Protein AF-A0A920QIS7-F1 (afdb_monomer_lite)

pLDDT: mean 83.19, std 18.13, range [25.08, 98.56]

Radius of gyration: 26.69 Å; chains: 1; bounding box: 64×46×68 Å

Sequence (348 aa):
MAQIILKEKLYNEEFLSNWVNWQQWLEEEHPGSGMSLDTAIEKLIEHYDEFTPEFAEKESGVSAETIVDVARRIGRAGSRFANMNWRSASSGNFGGWQVARCLQFLNVLTGSIGTRGGTLPNSWNKFHPTLCSKPPAQKFWNELHFPKEYPLSHYELSYLLPHFLKENRGKMSVLFYQSFLIQSGTIQTVLVGSKSFGMKIKWDFTLPLLQHGMKRLTLRIYVLPMGHSSERHDLISYETHSGLWIGYRQPVLREYARRQGKEPEFTYQSNPGEVWEEDEFWIELSWRIDPEGKLGVKEHFLSPYRDGEKLTIDEYYRYLFEHVPGLPEKAAEENMSAFRLHEALWSF

Structure (mmCIF, N/CA/C/O backbone):
data_AF-A0A920QIS7-F1
#
_entry.id   AF-A0A920QIS7-F1
#
loop_
_atom_site.group_PDB
_atom_site.id
_atom_site.type_symbol
_atom_site.label_atom_id
_atom_site.label_alt_id
_atom_site.label_comp_id
_atom_site.label_asym_id
_atom_site.label_entity_id
_atom_site.label_seq_id
_atom_site.pdbx_PDB_ins_code
_atom_site.Cartn_x
_atom_site.Cartn_y
_atom_site.Cartn_z
_atom_site.occupancy
_atom_site.B_iso_or_equiv
_atom_site.auth_seq_id
_atom_site.auth_comp_id
_atom_site.auth_asym_id
_atom_site.auth_atom_id
_atom_site.pdbx_PDB_model_num
ATOM 1 N N . MET A 1 1 ? -18.772 -4.562 19.632 1.00 95.56 1 MET A N 1
ATOM 2 C CA . MET A 1 1 ? -17.470 -4.943 20.246 1.00 95.56 1 MET A CA 1
ATOM 3 C C . MET A 1 1 ? -16.783 -3.767 20.936 1.00 95.56 1 MET A C 1
ATOM 5 O O . MET A 1 1 ? -16.567 -3.866 22.134 1.00 95.56 1 MET A O 1
ATOM 9 N N . ALA A 1 2 ? -16.479 -2.661 20.241 1.00 96.12 2 ALA A N 1
ATOM 10 C CA . ALA A 1 2 ? -15.843 -1.476 20.842 1.00 96.12 2 ALA A CA 1
ATOM 11 C C . ALA A 1 2 ? -16.566 -0.967 22.106 1.00 96.12 2 ALA A C 1
ATOM 13 O O . ALA A 1 2 ? -15.934 -0.798 23.142 1.00 96.12 2 ALA A O 1
ATOM 14 N N . GLN A 1 3 ? -17.899 -0.844 22.053 1.00 95.50 3 GLN A N 1
ATOM 15 C CA . GLN A 1 3 ? -18.738 -0.461 23.198 1.00 95.50 3 GLN A CA 1
ATOM 16 C C . GLN A 1 3 ? -18.467 -1.310 24.458 1.00 95.50 3 GLN A C 1
ATOM 18 O O . GLN A 1 3 ? -18.393 -0.780 25.560 1.00 95.50 3 GLN A O 1
ATOM 23 N N . ILE A 1 4 ? -18.275 -2.623 24.295 1.00 97.50 4 ILE A N 1
ATOM 24 C CA . ILE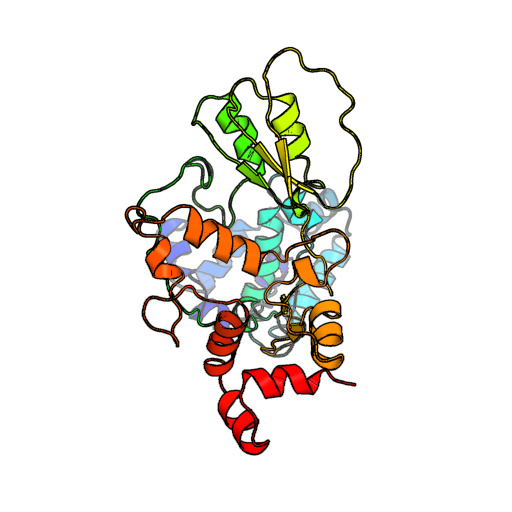 A 1 4 ? -18.028 -3.569 25.396 1.00 97.50 4 ILE A CA 1
ATOM 25 C C . ILE A 1 4 ? -16.629 -3.352 25.971 1.00 97.50 4 ILE A C 1
ATOM 27 O O . ILE A 1 4 ? -16.473 -3.264 27.183 1.00 97.50 4 ILE A O 1
ATOM 31 N N . ILE A 1 5 ? -15.621 -3.210 25.103 1.00 97.88 5 ILE A N 1
ATOM 32 C CA . ILE A 1 5 ? -14.235 -2.924 25.506 1.00 97.88 5 ILE A CA 1
ATOM 33 C C . ILE A 1 5 ? -14.168 -1.623 26.319 1.00 97.88 5 ILE A C 1
ATOM 35 O O . ILE A 1 5 ? -13.463 -1.570 27.324 1.00 97.88 5 ILE A O 1
ATOM 39 N N . LEU A 1 6 ? -14.927 -0.599 25.919 1.00 97.25 6 LEU A N 1
ATOM 40 C CA . LEU A 1 6 ? -15.008 0.683 26.619 1.00 97.25 6 LEU A CA 1
ATOM 41 C C . LEU A 1 6 ? -15.739 0.565 27.966 1.00 97.25 6 LEU A C 1
ATOM 43 O O . LEU A 1 6 ? -15.168 0.918 28.995 1.00 97.25 6 LEU A O 1
ATOM 47 N N . LYS A 1 7 ? -16.964 0.014 27.980 1.00 96.69 7 LYS A N 1
ATOM 48 C CA . LYS A 1 7 ? -17.785 -0.140 29.200 1.00 96.69 7 LYS A CA 1
ATOM 49 C C . LYS A 1 7 ? -17.097 -1.019 30.255 1.00 96.69 7 LYS A C 1
ATOM 51 O O . LYS A 1 7 ? -17.202 -0.741 31.446 1.00 96.69 7 LYS A O 1
ATOM 56 N N . GLU A 1 8 ? -16.364 -2.049 29.831 1.00 97.62 8 GLU A N 1
ATOM 57 C CA . GLU A 1 8 ? -15.618 -2.948 30.725 1.00 97.62 8 GLU A CA 1
ATOM 58 C C . GLU A 1 8 ? -14.181 -2.482 31.019 1.00 97.62 8 GLU A C 1
ATOM 60 O O . GLU A 1 8 ? -13.447 -3.189 31.710 1.00 97.62 8 GLU A O 1
ATOM 65 N N . LYS A 1 9 ? -13.769 -1.305 30.522 1.00 97.62 9 LYS A N 1
ATOM 66 C CA . LYS A 1 9 ? -12.427 -0.728 30.725 1.00 97.62 9 LYS A CA 1
ATOM 67 C C . LYS A 1 9 ? -11.283 -1.669 30.322 1.00 97.62 9 LYS A C 1
ATOM 69 O O . LYS A 1 9 ? -10.271 -1.776 31.007 1.00 97.62 9 LYS A O 1
ATOM 74 N N . LEU A 1 10 ? -11.448 -2.364 29.196 1.00 97.88 10 LEU A N 1
ATOM 75 C CA . LEU A 1 10 ? -10.459 -3.295 28.636 1.00 97.88 10 LEU A CA 1
ATOM 76 C C . LEU A 1 10 ? -9.530 -2.640 27.596 1.00 97.88 10 LEU A C 1
ATOM 78 O O . LEU A 1 10 ? -8.812 -3.341 26.883 1.00 97.88 10 LEU A O 1
ATOM 82 N N . TYR A 1 11 ? -9.586 -1.316 27.453 1.00 97.69 11 TYR A N 1
ATOM 83 C CA . TYR A 1 11 ? -8.750 -0.551 26.531 1.00 97.69 11 TYR A CA 1
ATOM 84 C C . TYR A 1 11 ? -7.378 -0.221 27.138 1.00 97.69 11 TYR A C 1
ATOM 86 O O . TYR A 1 11 ? -7.173 -0.279 28.348 1.00 97.69 11 TYR A O 1
ATOM 94 N N . ASN A 1 12 ? -6.429 0.150 26.283 1.00 97.94 12 ASN A N 1
ATOM 95 C CA . ASN A 1 12 ? -5.100 0.598 26.673 1.00 97.94 12 ASN A CA 1
ATOM 96 C C . ASN A 1 12 ? -5.095 2.120 26.881 1.00 97.94 12 ASN A C 1
ATOM 98 O O . ASN A 1 12 ? -5.010 2.887 25.923 1.00 97.94 12 ASN A O 1
ATOM 102 N N . GLU A 1 13 ? -5.193 2.548 28.138 1.00 96.88 13 GLU A N 1
ATOM 103 C CA . GLU A 1 13 ? -5.268 3.963 28.520 1.00 96.88 13 GLU A CA 1
ATOM 104 C C . GLU A 1 13 ? -4.036 4.769 28.083 1.00 96.88 13 GLU A C 1
ATOM 106 O O . GLU A 1 13 ? -4.175 5.850 27.514 1.00 96.88 13 GLU A O 1
ATOM 111 N N . GLU A 1 14 ? -2.832 4.220 28.270 1.00 96.69 14 GLU A N 1
ATOM 112 C CA . GLU A 1 14 ? -1.581 4.876 27.875 1.00 96.69 14 GLU A CA 1
ATOM 113 C C . GLU A 1 14 ? -1.525 5.100 26.360 1.00 96.69 14 GLU A C 1
ATOM 115 O O . GLU A 1 14 ? -1.116 6.168 25.896 1.00 96.69 14 GLU A O 1
ATOM 120 N N . PHE A 1 15 ? -1.970 4.115 25.575 1.00 97.00 15 PHE A N 1
ATOM 121 C CA . PHE A 1 15 ? -2.005 4.246 24.125 1.00 97.00 15 PHE A CA 1
ATOM 122 C C . PHE A 1 15 ? -3.000 5.323 23.686 1.00 97.00 15 PHE A C 1
ATOM 124 O O . PHE A 1 15 ? -2.647 6.194 22.892 1.00 97.00 15 PHE A O 1
ATOM 131 N N . LEU A 1 16 ? -4.223 5.288 24.222 1.00 96.88 16 LEU A N 1
ATOM 132 C CA . LEU A 1 16 ? -5.257 6.266 23.883 1.00 96.88 16 LEU A CA 1
ATOM 133 C C . LEU A 1 16 ? -4.851 7.687 24.285 1.00 96.88 16 LEU A C 1
ATOM 135 O O . LEU A 1 16 ? -5.046 8.610 23.501 1.00 96.88 16 LEU A O 1
ATOM 139 N N . SER A 1 17 ? -4.234 7.857 25.454 1.00 96.06 17 SER A N 1
ATOM 140 C CA . SER A 1 17 ? -3.775 9.162 25.937 1.00 96.06 17 SER A CA 1
ATOM 141 C C . SER A 1 17 ? -2.726 9.791 25.013 1.00 96.06 17 SER A C 1
ATOM 143 O O . SER A 1 17 ? -2.824 10.972 24.681 1.00 96.06 17 SER A O 1
ATOM 145 N N . ASN A 1 18 ? -1.752 8.990 24.566 1.00 96.19 18 ASN A N 1
ATOM 146 C CA . ASN A 1 18 ? -0.554 9.485 23.883 1.00 96.19 18 ASN A CA 1
ATOM 147 C C . ASN A 1 18 ? -0.644 9.489 22.348 1.00 96.19 18 ASN A C 1
ATOM 149 O O . ASN A 1 18 ? 0.052 10.273 21.706 1.00 96.19 18 ASN A O 1
ATOM 153 N N . TRP A 1 19 ? -1.446 8.601 21.748 1.00 95.69 19 TRP A N 1
ATOM 154 C CA . TRP A 1 19 ? -1.388 8.314 20.304 1.00 95.69 19 TRP A CA 1
ATOM 155 C C . TRP A 1 19 ? -2.707 8.528 19.559 1.00 95.69 19 TRP A C 1
ATOM 157 O O . TRP A 1 19 ? -2.772 8.286 18.352 1.00 95.69 19 TRP A O 1
ATOM 167 N N . VAL A 1 20 ? -3.759 8.973 20.246 1.00 96.50 20 VAL A N 1
ATOM 168 C CA . VAL A 1 20 ? -5.078 9.229 19.652 1.00 96.50 20 VAL A CA 1
ATOM 169 C C . VAL A 1 20 ? -5.450 10.693 19.847 1.00 96.50 20 VAL A C 1
ATOM 171 O O . VAL A 1 20 ? -5.234 11.260 20.910 1.00 96.50 20 VAL A O 1
ATOM 174 N N . ASN A 1 21 ? -6.040 11.305 18.823 1.00 95.50 21 ASN A N 1
ATOM 175 C CA . ASN A 1 21 ? -6.436 12.714 18.799 1.00 95.50 21 ASN A CA 1
ATOM 176 C C . ASN A 1 21 ? -7.787 12.978 19.497 1.00 95.50 21 ASN A C 1
ATOM 178 O O . ASN A 1 21 ? -8.631 13.713 18.984 1.00 95.50 21 ASN A O 1
ATOM 182 N N . TRP A 1 22 ? -8.021 12.369 20.660 1.00 96.12 22 TRP A N 1
ATOM 183 C CA . TRP A 1 22 ? -9.294 12.489 21.379 1.00 96.12 22 TRP A CA 1
ATOM 184 C C . TRP A 1 22 ? -9.566 13.919 21.872 1.00 96.12 22 TRP A C 1
ATOM 186 O O . TRP A 1 22 ? -10.728 14.305 21.959 1.00 96.12 22 TRP A O 1
ATOM 196 N N . GLN A 1 23 ? -8.524 14.716 22.142 1.00 96.44 23 GLN A N 1
ATOM 197 C CA . GLN A 1 23 ? -8.659 16.124 22.534 1.00 96.44 23 GLN A CA 1
ATOM 198 C C . GLN A 1 23 ? -9.348 16.924 21.428 1.00 96.44 23 GLN A C 1
ATOM 200 O O . GLN A 1 23 ? -10.324 17.617 21.686 1.00 96.44 23 GLN A O 1
ATOM 205 N N . GLN A 1 24 ? -8.882 16.759 20.184 1.00 96.50 24 GLN A N 1
ATOM 206 C CA . GLN A 1 24 ? -9.463 17.432 19.023 1.00 96.50 24 GLN A CA 1
ATOM 207 C C . GLN A 1 24 ? -10.928 17.023 18.833 1.00 96.50 24 GLN A C 1
ATOM 209 O O . GLN A 1 24 ? -11.782 17.868 18.592 1.00 96.50 24 GLN A O 1
ATOM 214 N N . TRP A 1 25 ? -11.232 15.731 18.990 1.00 95.75 25 TRP A N 1
ATOM 215 C CA . TRP A 1 25 ? -12.608 15.250 18.889 1.00 95.75 25 TRP A CA 1
ATOM 216 C C . TRP A 1 25 ? -13.523 15.862 19.963 1.00 95.75 25 TRP A C 1
ATOM 218 O O . TRP A 1 25 ? -14.640 16.266 19.648 1.00 95.75 25 TRP A O 1
ATOM 228 N N . LEU A 1 26 ? -13.049 15.994 21.209 1.00 96.69 26 LEU A N 1
ATOM 229 C CA . LEU A 1 26 ? -13.799 16.680 22.266 1.00 96.69 26 LEU A CA 1
ATOM 230 C C . LEU A 1 26 ? -14.008 18.170 21.967 1.00 96.69 26 LEU A C 1
ATOM 232 O O . LEU A 1 26 ? -15.105 18.679 22.177 1.00 96.69 26 LEU A O 1
ATOM 236 N N . GLU A 1 27 ? -12.983 18.870 21.477 1.00 96.38 27 GLU A N 1
ATOM 237 C CA . GLU A 1 27 ? -13.081 20.294 21.124 1.00 96.38 27 GLU A CA 1
ATOM 238 C C . GLU A 1 27 ? -14.106 20.550 20.013 1.00 96.38 27 GLU A C 1
ATOM 240 O O . GLU A 1 27 ? -14.858 21.524 20.085 1.00 96.38 27 GLU A O 1
ATOM 245 N N . GLU A 1 28 ? -14.140 19.681 19.001 1.00 96.31 28 GLU A N 1
ATOM 246 C CA . GLU A 1 28 ? -14.983 19.844 17.815 1.00 96.31 28 GLU A CA 1
ATOM 247 C C . GLU A 1 28 ? -16.429 19.372 18.044 1.00 96.31 28 GLU A C 1
ATOM 249 O O . GLU A 1 28 ? -17.369 20.101 17.727 1.00 96.31 28 GLU A O 1
ATOM 254 N N . GLU A 1 29 ? -16.626 18.179 18.613 1.00 95.81 29 GLU A N 1
ATOM 255 C CA . GLU A 1 29 ? -17.945 17.525 18.689 1.00 95.81 29 GLU A CA 1
ATOM 256 C C . GLU A 1 29 ? -18.611 17.648 20.069 1.00 95.81 29 GLU A C 1
ATOM 258 O O . GLU A 1 29 ? -19.832 17.514 20.198 1.00 95.81 29 GLU A O 1
ATOM 263 N N . HIS A 1 30 ? -17.837 17.933 21.120 1.00 94.75 30 HIS A N 1
ATOM 264 C CA . HIS A 1 30 ? -18.334 18.046 22.495 1.00 94.75 30 HIS A CA 1
ATOM 265 C C . HIS A 1 30 ? -17.858 19.331 23.196 1.00 94.75 30 HIS A C 1
ATOM 267 O O . HIS A 1 30 ? -17.374 19.279 24.332 1.00 94.75 30 HIS A O 1
ATOM 273 N N . PRO A 1 31 ? -18.028 20.513 22.568 1.00 93.00 31 PRO A N 1
ATOM 274 C CA . PRO A 1 31 ? -17.524 21.760 23.123 1.00 93.00 31 PRO A CA 1
ATOM 275 C C . PRO A 1 31 ? -18.103 22.019 24.521 1.00 93.00 31 PRO A C 1
ATOM 277 O O . PRO A 1 31 ? -19.313 21.954 24.744 1.00 93.00 31 PRO A O 1
ATOM 280 N N . GLY A 1 32 ? -17.222 22.334 25.473 1.00 89.75 32 GLY A N 1
ATOM 281 C CA . GLY A 1 32 ? -17.585 22.601 26.869 1.00 89.75 32 GLY A CA 1
ATOM 282 C C . GLY A 1 32 ? -17.548 21.383 27.798 1.00 89.75 32 GLY A C 1
ATOM 283 O O . GLY A 1 32 ? -17.780 21.546 28.998 1.00 89.75 32 GLY A O 1
ATOM 284 N N . SER A 1 33 ? -17.231 20.185 27.298 1.00 92.38 33 SER A N 1
ATOM 285 C CA . SER A 1 33 ? -16.917 19.039 28.156 1.00 92.38 33 SER A CA 1
ATOM 286 C C . SER A 1 33 ? -15.565 19.210 28.865 1.00 92.38 33 SER A C 1
ATOM 288 O O . SER A 1 33 ? -14.711 19.989 28.439 1.00 92.38 33 SER A O 1
ATOM 290 N N . GLY A 1 34 ? -15.342 18.458 29.948 1.00 93.25 34 GLY A N 1
ATOM 291 C CA . GLY A 1 34 ? -14.027 18.387 30.587 1.00 93.25 34 GLY A CA 1
ATOM 292 C C . GLY A 1 34 ? -12.957 17.867 29.619 1.00 93.25 34 GLY A C 1
ATOM 293 O O . GLY A 1 34 ? -13.212 16.942 28.851 1.00 93.25 34 GLY A O 1
ATOM 294 N N . MET A 1 35 ? -11.760 18.461 29.648 1.00 95.06 35 MET A N 1
ATOM 295 C CA . MET A 1 35 ? -10.642 18.051 28.790 1.00 95.06 35 MET A CA 1
ATOM 296 C C . MET A 1 35 ? -9.831 16.936 29.458 1.00 95.06 35 MET A C 1
ATOM 298 O O . MET A 1 35 ? -8.729 17.158 29.963 1.00 95.06 35 MET A O 1
ATOM 302 N N . SER A 1 36 ? -10.408 15.738 29.516 1.00 96.81 36 SER A N 1
ATOM 303 C CA . SER A 1 36 ? -9.758 14.545 30.061 1.00 96.81 36 SER A CA 1
ATOM 304 C C . SER A 1 36 ? -10.066 13.312 29.217 1.00 96.81 36 SER A C 1
ATOM 306 O O . SER A 1 36 ? -11.093 13.244 28.535 1.00 96.81 36 SER A O 1
ATOM 308 N N . LEU A 1 37 ? -9.182 12.313 29.295 1.00 95.88 37 LEU A N 1
ATOM 309 C CA . LEU A 1 37 ? -9.404 11.032 28.631 1.00 95.88 37 LEU A CA 1
ATOM 310 C C . LEU A 1 37 ? -10.661 10.340 29.173 1.00 95.88 37 LEU A C 1
ATOM 312 O O . LEU A 1 37 ? -11.426 9.802 28.385 1.00 95.88 37 LEU A O 1
ATOM 316 N N . ASP A 1 38 ? -10.924 10.411 30.481 1.00 96.69 38 ASP A N 1
ATOM 317 C CA . ASP A 1 38 ? -12.147 9.855 31.074 1.00 96.69 38 ASP A CA 1
ATOM 318 C C . ASP A 1 38 ? -13.408 10.448 30.432 1.00 96.69 38 ASP A C 1
ATOM 320 O O . ASP A 1 38 ? -14.292 9.703 30.013 1.00 96.69 38 ASP A O 1
ATOM 324 N N . THR A 1 39 ? -13.458 11.773 30.255 1.00 96.75 39 THR A N 1
ATOM 325 C CA . THR A 1 39 ? -14.577 12.433 29.570 1.00 96.75 39 THR A CA 1
ATOM 326 C C . THR A 1 39 ? -14.667 12.019 28.099 1.00 96.75 39 THR A C 1
ATOM 328 O O . THR A 1 39 ? -15.769 11.798 27.596 1.00 96.75 39 THR A O 1
ATOM 331 N N . ALA A 1 40 ? -13.537 11.847 27.406 1.00 96.62 40 ALA A N 1
ATOM 332 C CA . ALA A 1 40 ? -13.536 11.317 26.042 1.00 96.62 40 ALA A CA 1
ATOM 333 C C . ALA A 1 40 ? -14.100 9.890 25.978 1.00 96.62 40 ALA A C 1
ATOM 335 O O . ALA A 1 40 ? -14.916 9.595 25.108 1.00 96.62 40 ALA A O 1
ATOM 336 N N . ILE A 1 41 ? -13.719 9.011 26.906 1.00 97.31 41 ILE A N 1
ATOM 337 C CA . ILE A 1 41 ? -14.232 7.638 26.975 1.00 97.31 41 ILE A CA 1
ATOM 338 C C . ILE A 1 41 ? -15.731 7.627 27.285 1.00 97.31 41 ILE A C 1
ATOM 340 O O . ILE A 1 41 ? -16.469 6.887 26.637 1.00 97.31 41 ILE A O 1
ATOM 344 N N . GLU A 1 42 ? -16.203 8.460 28.215 1.00 97.00 42 GLU A N 1
ATOM 345 C CA . GLU A 1 42 ? -17.634 8.614 28.511 1.00 97.00 42 GLU A CA 1
ATOM 346 C C . GLU A 1 42 ? -18.419 9.025 27.261 1.00 97.00 42 GLU A C 1
ATOM 348 O O . GLU A 1 42 ? -19.380 8.352 26.881 1.00 97.00 42 GLU A O 1
ATOM 353 N N . LYS A 1 43 ? -17.960 10.066 26.557 1.00 97.00 43 LYS A N 1
ATOM 354 C CA . LYS A 1 43 ? -18.597 10.535 25.318 1.00 97.00 43 LYS A CA 1
ATOM 355 C C . LYS A 1 43 ? -18.545 9.497 24.206 1.00 97.00 43 LYS A C 1
ATOM 357 O O . LYS A 1 43 ? -19.495 9.354 23.442 1.00 97.00 43 LYS A O 1
ATOM 362 N N . LEU A 1 44 ? -17.468 8.726 24.130 1.00 95.50 44 LEU A N 1
ATOM 363 C CA . LEU A 1 44 ? -17.327 7.654 23.153 1.00 95.50 44 LEU A CA 1
ATOM 364 C C . LEU A 1 44 ? -18.282 6.489 23.452 1.00 95.50 44 LEU A C 1
ATOM 366 O O . LEU A 1 44 ? -18.837 5.898 22.528 1.00 95.50 44 LEU A O 1
ATOM 370 N N . ILE A 1 45 ? -18.511 6.169 24.729 1.00 96.75 45 ILE A N 1
ATOM 371 C CA . ILE A 1 45 ? -19.520 5.184 25.141 1.00 96.75 45 ILE A CA 1
ATOM 372 C C . ILE A 1 45 ? -20.922 5.661 24.750 1.00 96.75 45 ILE A C 1
ATOM 374 O O . ILE A 1 45 ? -21.676 4.860 24.196 1.00 96.75 45 ILE A O 1
ATOM 378 N N . GLU A 1 46 ? -21.247 6.937 24.988 1.00 95.81 46 GLU A N 1
ATOM 379 C CA . GLU A 1 46 ? -22.512 7.554 24.557 1.00 95.81 46 GLU A CA 1
ATOM 380 C C . GLU A 1 46 ? -22.677 7.484 23.030 1.00 95.81 46 GLU A C 1
ATOM 382 O O . GLU A 1 46 ? -23.724 7.070 22.536 1.00 95.81 46 GLU A O 1
ATOM 387 N N . HIS A 1 47 ? -21.623 7.811 22.275 1.00 94.31 47 HIS A N 1
ATOM 388 C CA . HIS A 1 47 ? -21.630 7.772 20.811 1.00 94.31 47 HIS A CA 1
ATOM 389 C C . HIS A 1 47 ? -21.951 6.376 20.255 1.00 94.31 47 HIS A C 1
ATOM 391 O O . HIS A 1 47 ? -22.582 6.251 19.207 1.00 94.31 47 HIS A O 1
ATOM 397 N N . TYR A 1 48 ? -21.539 5.318 20.961 1.00 93.31 48 TYR A N 1
ATOM 398 C CA . TYR A 1 48 ? -21.796 3.934 20.566 1.00 93.31 48 TYR A CA 1
ATOM 399 C C . TYR A 1 48 ? -22.984 3.283 21.294 1.00 93.31 48 TYR A C 1
ATOM 401 O O . TYR A 1 48 ? -23.115 2.057 21.233 1.00 93.31 48 TYR A O 1
ATOM 409 N N . ASP A 1 49 ? -23.835 4.037 22.000 1.00 94.19 49 ASP A N 1
ATOM 410 C CA . ASP A 1 49 ? -24.842 3.431 22.882 1.00 94.19 49 ASP A CA 1
ATOM 411 C C . ASP A 1 49 ? -25.916 2.630 22.127 1.00 94.19 49 ASP A C 1
ATOM 413 O O . ASP A 1 49 ? -26.319 1.561 22.584 1.00 94.19 49 ASP A O 1
ATOM 417 N N . GLU A 1 50 ? -26.277 3.068 20.916 1.00 95.56 50 GLU A N 1
ATOM 418 C CA . GLU A 1 50 ? -27.231 2.377 20.034 1.00 95.56 50 GLU A CA 1
ATOM 419 C C . GLU A 1 50 ? -26.722 1.003 19.550 1.00 95.56 50 GLU A C 1
ATOM 421 O O . GLU A 1 50 ? -27.510 0.092 19.294 1.00 95.56 50 GLU A O 1
ATOM 426 N N . PHE A 1 51 ? -25.402 0.807 19.464 1.00 95.12 51 PHE A N 1
ATOM 427 C CA . PHE A 1 51 ? -24.794 -0.398 18.888 1.00 95.12 51 PHE A CA 1
ATOM 428 C C . PHE A 1 51 ? -24.614 -1.521 19.920 1.00 95.12 51 PHE A C 1
ATOM 430 O O . PHE A 1 51 ? -23.495 -1.995 20.163 1.00 95.12 51 PHE A O 1
ATOM 437 N N . THR A 1 52 ? -25.721 -1.953 20.528 1.00 96.62 52 THR A N 1
ATOM 438 C CA . THR A 1 52 ? -25.736 -3.022 21.539 1.00 96.62 52 THR A CA 1
ATOM 439 C C . THR A 1 52 ? -25.424 -4.406 20.939 1.00 96.62 52 THR A C 1
ATOM 441 O O . THR A 1 52 ? -25.501 -4.596 19.718 1.00 96.62 52 THR A O 1
ATOM 444 N N . PRO A 1 53 ? -25.076 -5.414 21.765 1.00 97.19 53 PRO A N 1
ATOM 445 C CA . PRO A 1 53 ? -24.939 -6.796 21.303 1.00 97.19 53 PRO A CA 1
ATOM 446 C C . PRO A 1 53 ? -26.189 -7.329 20.588 1.00 97.19 53 PRO A C 1
ATOM 448 O O . PRO A 1 53 ? -26.056 -7.999 19.569 1.00 97.19 53 PRO A O 1
ATOM 451 N N . GLU A 1 54 ? -27.385 -6.990 21.069 1.00 97.62 54 GLU A N 1
ATOM 452 C CA . GLU A 1 54 ? -28.668 -7.416 20.494 1.00 97.62 54 GLU A CA 1
ATOM 453 C C . GLU A 1 54 ? -28.935 -6.741 19.144 1.00 97.62 54 GLU A C 1
ATOM 455 O O . GLU A 1 54 ? -29.412 -7.385 18.208 1.00 97.62 54 GLU A O 1
ATOM 460 N N . PHE A 1 55 ? -28.587 -5.454 19.016 1.00 97.50 55 PHE A N 1
ATOM 461 C CA . PHE A 1 55 ? -28.607 -4.759 17.728 1.00 97.50 55 PHE A CA 1
ATOM 462 C C . PHE A 1 55 ? -27.685 -5.467 16.728 1.00 97.50 55 PHE A C 1
ATOM 464 O O . PHE A 1 55 ? -28.098 -5.818 15.624 1.00 97.50 55 PHE A O 1
ATOM 471 N N . ALA A 1 56 ? -26.443 -5.739 17.134 1.00 96.44 56 ALA A N 1
ATOM 472 C CA . ALA A 1 56 ? -25.461 -6.378 16.270 1.00 96.44 56 ALA A CA 1
ATOM 473 C C . ALA A 1 56 ? -25.840 -7.826 15.910 1.00 96.44 56 ALA A C 1
ATOM 475 O O . ALA A 1 56 ? -25.566 -8.259 14.791 1.00 96.44 56 ALA A O 1
ATOM 476 N N . GLU A 1 57 ? -26.496 -8.564 16.807 1.00 97.81 57 GLU A N 1
ATOM 477 C CA . GLU A 1 57 ? -27.025 -9.902 16.523 1.00 97.81 57 GLU A CA 1
ATOM 478 C C . GLU A 1 57 ? -28.096 -9.869 15.438 1.00 97.81 57 GLU A C 1
ATOM 480 O O . GLU A 1 57 ? -28.034 -10.650 14.487 1.00 97.81 57 GLU A O 1
ATOM 485 N N . LYS A 1 58 ? -29.029 -8.918 15.525 1.00 97.88 58 LYS A N 1
ATOM 486 C CA . LYS A 1 58 ? -30.072 -8.739 14.514 1.00 97.88 58 LYS A CA 1
ATOM 487 C C . LYS A 1 58 ? -29.495 -8.403 13.135 1.00 97.88 58 LYS A C 1
ATOM 489 O O . LYS A 1 58 ? -29.978 -8.934 12.139 1.00 97.88 58 LYS A O 1
ATOM 494 N N . GLU A 1 59 ? -28.479 -7.544 13.080 1.00 95.31 59 GLU A N 1
ATOM 495 C CA . GLU A 1 59 ? -27.885 -7.087 11.815 1.00 95.31 59 GLU A CA 1
ATOM 496 C C . GLU A 1 59 ? -26.909 -8.103 11.199 1.00 95.31 59 GLU A C 1
ATOM 498 O O . GLU A 1 59 ? -26.833 -8.234 9.978 1.00 95.31 59 GLU A O 1
ATOM 503 N N . SER A 1 60 ? -26.144 -8.829 12.023 1.00 93.81 60 SER A N 1
ATOM 504 C CA . SER A 1 60 ? -25.074 -9.725 11.549 1.00 93.81 60 SER A CA 1
ATOM 505 C C . SER A 1 60 ? -25.442 -11.210 11.539 1.00 93.81 60 SER A C 1
ATOM 507 O O . SER A 1 60 ? -24.766 -11.997 10.875 1.00 93.81 60 SER A O 1
ATOM 509 N N . GLY A 1 61 ? -26.465 -11.613 12.297 1.00 96.94 61 GLY A N 1
ATOM 510 C CA . GLY A 1 61 ? -26.797 -13.017 12.553 1.00 96.94 61 GLY A CA 1
ATOM 511 C C . GLY A 1 61 ? -25.830 -13.742 13.501 1.00 96.94 61 GLY A C 1
ATOM 512 O O . GLY A 1 61 ? -25.973 -14.947 13.704 1.00 96.94 61 GLY A O 1
ATOM 513 N N . VAL A 1 62 ? -24.839 -13.050 14.076 1.00 97.44 62 VAL A N 1
ATOM 514 C CA . VAL A 1 62 ? -23.924 -13.600 15.092 1.00 97.44 62 VAL A CA 1
ATOM 515 C C . VAL A 1 62 ? -24.524 -13.372 16.475 1.00 97.44 62 VAL A C 1
ATOM 517 O O . VAL A 1 62 ? -24.872 -12.243 16.797 1.00 97.44 62 VAL A O 1
ATOM 520 N N . SER A 1 63 ? -24.603 -14.407 17.318 1.00 98.38 63 SER A N 1
ATOM 521 C CA . SER A 1 63 ? -25.254 -14.270 18.628 1.00 98.38 63 SER A CA 1
ATOM 522 C C . SER A 1 63 ? -24.617 -13.186 19.505 1.00 98.38 63 SER A C 1
ATOM 524 O O . SER A 1 63 ? -23.386 -13.053 19.542 1.00 98.38 63 SER A O 1
ATOM 526 N N . ALA A 1 64 ? -25.436 -12.450 20.265 1.00 98.19 64 ALA A N 1
ATOM 527 C CA . ALA A 1 64 ? -24.969 -11.417 21.190 1.00 98.19 64 ALA A CA 1
ATOM 528 C C . ALA A 1 64 ? -23.913 -11.956 22.169 1.00 98.19 64 ALA A C 1
ATOM 530 O O . ALA A 1 64 ? -22.894 -11.308 22.411 1.00 98.19 64 ALA A O 1
ATOM 531 N N . GLU A 1 65 ? -24.102 -13.184 22.663 1.00 98.31 65 GLU A N 1
ATOM 532 C CA . GLU A 1 65 ? -23.137 -13.879 23.523 1.00 98.31 65 GLU A CA 1
ATOM 533 C C . GLU A 1 65 ? -21.763 -14.019 22.848 1.00 98.31 65 GLU A C 1
ATOM 535 O O . GLU A 1 65 ? -20.739 -13.692 23.452 1.00 98.31 65 GLU A O 1
ATOM 540 N N . THR A 1 66 ? -21.734 -14.432 21.576 1.00 98.50 66 THR A N 1
ATOM 541 C CA . THR A 1 66 ? -20.487 -14.568 20.808 1.00 98.50 66 THR A CA 1
ATOM 542 C C . THR A 1 66 ? -19.815 -13.211 20.622 1.00 98.50 66 THR A C 1
ATOM 544 O O . THR A 1 66 ? -18.602 -13.091 20.790 1.00 98.50 66 THR A O 1
ATOM 547 N N . ILE A 1 67 ? -20.586 -12.165 20.315 1.00 98.06 67 ILE A N 1
ATOM 548 C CA . ILE A 1 67 ? -20.059 -10.804 20.145 1.00 98.06 67 ILE A CA 1
ATOM 549 C C . ILE A 1 67 ? -19.405 -10.309 21.441 1.00 98.06 67 ILE A C 1
ATOM 551 O O . ILE A 1 67 ? -18.323 -9.711 21.395 1.00 98.06 67 ILE A O 1
ATOM 555 N N . VAL A 1 68 ? -20.034 -10.572 22.590 1.00 98.44 68 VAL A N 1
ATOM 556 C CA . VAL A 1 68 ? -19.509 -10.207 23.912 1.00 98.44 68 VAL A CA 1
ATOM 557 C C . VAL A 1 68 ? -18.248 -10.996 24.251 1.00 98.44 68 VAL A C 1
ATOM 559 O O . VAL A 1 68 ? -17.250 -10.395 24.660 1.00 98.44 68 VAL A O 1
ATOM 562 N N . ASP A 1 69 ? -18.251 -12.314 24.046 1.00 98.50 69 ASP A N 1
ATOM 563 C CA . ASP A 1 69 ? -17.080 -13.160 24.294 1.00 98.50 69 ASP A CA 1
ATOM 564 C C . ASP A 1 69 ? -15.883 -12.722 23.437 1.00 98.50 69 ASP A C 1
ATOM 566 O O . ASP A 1 69 ? -14.788 -12.491 23.958 1.00 98.50 69 ASP A O 1
ATOM 570 N N . VAL A 1 70 ? -16.093 -12.501 22.137 1.00 98.06 70 VAL A N 1
ATOM 571 C CA . VAL A 1 70 ? -15.036 -12.033 21.229 1.00 98.06 70 VAL A CA 1
ATOM 572 C C . VAL A 1 70 ? -14.511 -10.660 21.653 1.00 98.06 70 VAL A C 1
ATOM 574 O O . VAL A 1 70 ? -13.295 -10.484 21.731 1.00 98.06 70 VAL A O 1
ATOM 577 N N . ALA A 1 71 ? -15.380 -9.704 21.998 1.00 98.12 71 ALA A N 1
ATOM 578 C CA . ALA A 1 71 ? -14.946 -8.380 22.454 1.00 98.12 71 ALA A CA 1
ATOM 579 C C . ALA A 1 71 ? -14.064 -8.457 23.712 1.00 98.12 71 ALA A C 1
ATOM 581 O O . ALA A 1 71 ? -13.012 -7.816 23.774 1.00 98.12 71 ALA A O 1
ATOM 582 N N . ARG A 1 72 ? -14.444 -9.291 24.687 1.00 98.56 72 ARG A N 1
ATOM 583 C CA . ARG A 1 72 ? -13.656 -9.519 25.908 1.00 98.56 72 ARG A CA 1
ATOM 584 C C . ARG A 1 72 ? -12.320 -10.185 25.615 1.00 98.56 72 ARG A C 1
ATOM 586 O O . ARG A 1 72 ? -11.312 -9.809 26.210 1.00 98.56 72 ARG A O 1
ATOM 593 N N . ARG A 1 73 ? -12.281 -11.159 24.702 1.00 98.31 73 ARG A N 1
ATOM 594 C CA . ARG A 1 73 ? -11.028 -11.804 24.271 1.00 98.31 73 ARG A CA 1
ATOM 595 C C . ARG A 1 73 ? -10.084 -10.811 23.604 1.00 98.31 73 ARG A C 1
ATOM 597 O O . ARG A 1 73 ? -8.895 -10.842 23.907 1.00 98.31 73 ARG A O 1
ATOM 604 N N . ILE A 1 74 ? -10.607 -9.918 22.764 1.00 98.00 74 ILE A N 1
ATOM 605 C CA . ILE A 1 74 ? -9.833 -8.840 22.135 1.00 98.00 74 ILE A CA 1
ATOM 606 C C . ILE A 1 74 ? -9.262 -7.905 23.206 1.00 98.00 74 ILE A C 1
ATOM 608 O O . ILE A 1 74 ? -8.050 -7.709 23.253 1.00 98.00 74 ILE A O 1
ATOM 612 N N . GLY A 1 75 ? -10.099 -7.414 24.125 1.00 97.69 75 GLY A N 1
ATOM 613 C CA . GLY A 1 75 ? -9.647 -6.571 25.235 1.00 97.69 75 GLY A CA 1
ATOM 614 C C . GLY A 1 75 ? -8.564 -7.239 26.095 1.00 97.69 75 GLY A C 1
ATOM 615 O O . GLY A 1 75 ? -7.521 -6.652 26.362 1.00 97.69 75 GLY A O 1
ATOM 616 N N . ARG A 1 76 ? -8.742 -8.520 26.448 1.00 97.75 76 ARG A N 1
ATOM 617 C CA . ARG A 1 76 ? -7.751 -9.308 27.2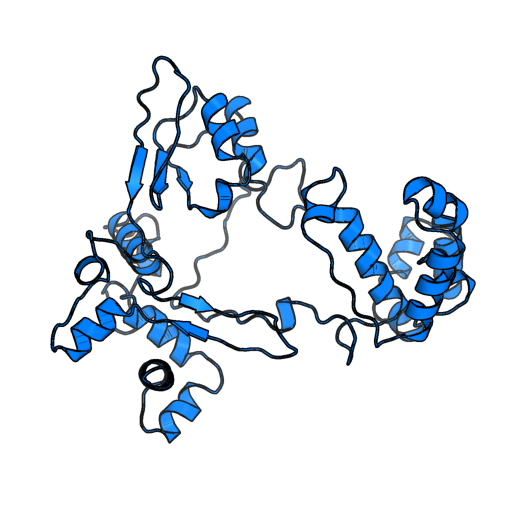11 1.00 97.75 76 ARG A CA 1
ATOM 618 C C . ARG A 1 76 ? -6.462 -9.593 26.439 1.00 97.75 76 ARG A C 1
ATOM 620 O O . ARG A 1 76 ? -5.410 -9.767 27.055 1.00 97.75 76 ARG A O 1
ATOM 627 N N . ALA A 1 77 ? -6.526 -9.692 25.112 1.00 97.50 77 ALA A N 1
ATOM 628 C CA . ALA A 1 77 ? -5.330 -9.837 24.288 1.00 97.50 77 ALA A CA 1
ATOM 629 C C . ALA A 1 77 ? -4.445 -8.582 24.377 1.00 97.50 77 ALA A C 1
ATOM 631 O O . ALA A 1 77 ? -3.214 -8.707 24.314 1.00 97.50 77 ALA A O 1
ATOM 632 N N . GLY A 1 78 ? -5.057 -7.408 24.585 1.00 96.56 78 GLY A N 1
ATOM 633 C CA . GLY A 1 78 ? -4.377 -6.123 24.718 1.00 96.56 78 GLY A CA 1
ATOM 634 C C . GLY A 1 78 ? -3.491 -5.858 23.505 1.00 96.56 78 GLY A C 1
ATOM 635 O O . GLY A 1 78 ? -3.901 -6.056 22.361 1.00 96.56 78 GLY A O 1
ATOM 636 N N . SER A 1 79 ? -2.224 -5.528 23.745 1.00 96.81 79 SER A N 1
ATOM 637 C CA . SER A 1 79 ? -1.242 -5.263 22.688 1.00 96.81 79 SER A CA 1
ATOM 638 C C . SER A 1 79 ? -0.941 -6.456 21.763 1.00 96.81 79 SER A C 1
ATOM 640 O O . SER A 1 79 ? -0.210 -6.297 20.792 1.00 96.81 79 SER A O 1
ATOM 642 N N . ARG A 1 80 ? -1.497 -7.650 22.001 1.00 96.88 80 ARG A N 1
ATOM 643 C CA . ARG A 1 80 ? -1.280 -8.864 21.186 1.00 96.88 80 ARG A CA 1
ATOM 644 C C . ARG A 1 80 ? -2.478 -9.211 20.295 1.00 96.88 80 ARG A C 1
ATOM 646 O O . ARG A 1 80 ? -2.696 -10.378 19.979 1.00 96.88 80 ARG A O 1
ATOM 653 N N . PHE A 1 81 ? -3.294 -8.216 19.956 1.00 96.25 81 PHE A N 1
ATOM 654 C CA . PHE A 1 81 ? -4.410 -8.373 19.033 1.00 96.25 81 PHE A CA 1
ATOM 655 C C . PHE A 1 81 ? -4.023 -7.951 17.612 1.00 96.25 81 PHE A C 1
ATOM 657 O O . PHE A 1 81 ? -3.633 -6.804 17.377 1.00 96.25 81 PHE A O 1
ATOM 664 N N . ALA A 1 82 ? -4.188 -8.869 16.662 1.00 93.62 82 ALA A N 1
ATOM 665 C CA . ALA A 1 82 ? -4.050 -8.606 15.239 1.00 93.62 82 ALA A CA 1
ATOM 666 C C . ALA A 1 82 ? -5.389 -8.835 14.534 1.00 93.62 82 ALA A C 1
ATOM 668 O O . ALA A 1 82 ? -6.098 -9.802 14.820 1.00 93.62 82 ALA A O 1
ATOM 669 N N . ASN A 1 83 ? -5.709 -7.965 13.581 1.00 90.19 83 ASN A N 1
ATOM 670 C CA . ASN A 1 83 ? -6.859 -8.126 12.701 1.00 90.19 83 ASN A CA 1
ATOM 671 C C . ASN A 1 83 ? -6.420 -7.993 11.240 1.00 90.19 83 ASN A C 1
ATOM 673 O O . ASN A 1 83 ? -5.427 -7.330 10.937 1.00 90.19 83 ASN A O 1
ATOM 677 N N . MET A 1 84 ? -7.181 -8.613 10.342 1.00 85.25 84 MET A N 1
ATOM 678 C CA . MET A 1 84 ? -7.031 -8.427 8.906 1.00 85.25 84 MET A CA 1
ATOM 679 C C . MET A 1 84 ? -8.400 -8.182 8.290 1.00 85.25 84 MET A C 1
ATOM 681 O O . MET A 1 84 ? -9.376 -8.856 8.614 1.00 85.25 84 MET A O 1
ATOM 685 N N . ASN A 1 85 ? -8.454 -7.228 7.370 1.00 86.38 85 ASN A N 1
ATOM 686 C CA . ASN A 1 85 ? -9.644 -6.958 6.589 1.00 86.38 85 ASN A CA 1
ATOM 687 C C . ASN A 1 85 ? -9.583 -7.720 5.261 1.00 86.38 85 ASN A C 1
ATOM 689 O O . ASN A 1 85 ? -8.592 -7.634 4.532 1.00 86.38 85 ASN A O 1
ATOM 693 N N . TRP A 1 86 ? -10.651 -8.439 4.924 1.00 84.25 86 TRP A N 1
ATOM 694 C CA . TRP A 1 86 ? -10.741 -9.130 3.645 1.00 84.25 86 TRP A CA 1
ATOM 695 C C . TRP A 1 86 ? -11.331 -8.227 2.560 1.00 84.25 86 TRP A C 1
ATOM 697 O O . TRP A 1 86 ? -12.304 -7.502 2.776 1.00 84.25 86 TRP A O 1
ATOM 707 N N . ARG A 1 87 ? -10.766 -8.314 1.349 1.00 80.56 87 ARG A N 1
ATOM 708 C CA . ARG A 1 87 ? -11.097 -7.424 0.228 1.00 80.56 87 ARG A CA 1
ATOM 709 C C . ARG A 1 87 ? -12.596 -7.376 -0.075 1.00 80.56 87 ARG A C 1
ATOM 711 O O . ARG A 1 87 ? -13.094 -6.295 -0.386 1.00 80.56 87 ARG A O 1
ATOM 718 N N . SER A 1 88 ? -13.317 -8.498 -0.008 1.00 82.06 88 SER A N 1
ATOM 719 C CA . SER A 1 88 ? -14.737 -8.513 -0.393 1.00 82.06 88 SER A CA 1
ATOM 720 C C . SER A 1 88 ? -15.598 -7.630 0.511 1.00 82.06 88 SER A C 1
ATOM 722 O O . SER A 1 88 ? -16.488 -6.951 0.006 1.00 82.06 88 SER A O 1
ATOM 724 N N . ALA A 1 89 ? -15.290 -7.562 1.811 1.00 84.00 89 ALA A N 1
ATOM 725 C CA . ALA A 1 89 ? -16.034 -6.738 2.756 1.00 84.00 89 ALA A CA 1
ATOM 726 C C . ALA A 1 89 ? -15.909 -5.248 2.409 1.00 84.00 89 ALA A C 1
ATOM 728 O O . ALA A 1 89 ? -16.915 -4.540 2.372 1.00 84.00 89 ALA A O 1
ATOM 729 N N . SER A 1 90 ? -14.698 -4.788 2.072 1.00 81.44 90 SER A N 1
ATOM 730 C CA . SER A 1 90 ? -14.463 -3.369 1.789 1.00 81.44 90 SER A CA 1
ATOM 731 C C . SER A 1 90 ? -14.693 -2.923 0.352 1.00 81.44 90 SER A C 1
ATOM 733 O O . SER A 1 90 ? -15.061 -1.771 0.149 1.00 81.44 90 SER A O 1
ATOM 735 N N . SER A 1 91 ? -14.481 -3.793 -0.635 1.00 75.56 91 SER A N 1
ATOM 736 C CA . SER A 1 91 ? -14.612 -3.427 -2.057 1.00 75.56 91 SER A CA 1
ATOM 737 C C . SER A 1 91 ? -15.983 -3.745 -2.656 1.00 75.56 91 SER A C 1
ATOM 739 O O . SER A 1 91 ? -16.369 -3.113 -3.633 1.00 75.56 91 SER A O 1
ATOM 741 N N . GLY A 1 92 ? -16.718 -4.707 -2.088 1.00 74.44 92 GLY A N 1
ATOM 742 C CA . GLY A 1 92 ? -17.979 -5.197 -2.651 1.00 74.44 92 GLY A CA 1
ATOM 743 C C . GLY A 1 92 ? -19.241 -4.523 -2.116 1.00 74.44 92 GLY A C 1
ATOM 744 O O . GLY A 1 92 ? -20.326 -4.838 -2.591 1.00 74.44 92 GLY A O 1
ATOM 745 N N . ASN A 1 93 ? -19.126 -3.622 -1.134 1.00 81.12 93 ASN A N 1
ATOM 746 C CA . ASN A 1 93 ? -20.271 -3.060 -0.419 1.00 81.12 93 ASN A CA 1
ATOM 747 C C . ASN A 1 93 ? -20.231 -1.533 -0.399 1.00 81.12 93 ASN A C 1
ATOM 749 O O . ASN A 1 93 ? -19.175 -0.924 -0.202 1.00 81.12 93 ASN A O 1
ATOM 753 N N . PHE A 1 94 ? -21.403 -0.908 -0.527 1.00 80.38 94 PHE A N 1
ATOM 754 C CA . PHE A 1 94 ? -21.544 0.521 -0.273 1.00 80.38 94 PHE A CA 1
ATOM 755 C C . PHE A 1 94 ? -21.145 0.813 1.178 1.00 80.38 94 PHE A C 1
ATOM 757 O O . PHE A 1 94 ? -21.645 0.182 2.103 1.00 80.38 94 PHE A O 1
ATOM 764 N N . GLY A 1 95 ? -20.191 1.724 1.381 1.00 80.00 95 GLY A N 1
ATOM 765 C CA . GLY A 1 95 ? -19.656 1.994 2.717 1.00 80.00 95 GLY A CA 1
ATOM 766 C C . GLY A 1 95 ? -18.629 0.972 3.234 1.00 80.00 95 GLY A C 1
ATOM 767 O O . GLY A 1 95 ? -18.178 1.116 4.364 1.00 80.00 95 GLY A O 1
ATOM 768 N N . GLY A 1 96 ? -18.173 0.004 2.429 1.00 84.44 96 GLY A N 1
ATOM 769 C CA . GLY A 1 96 ? -17.262 -1.068 2.870 1.00 84.44 96 GLY A CA 1
ATOM 770 C C . GLY A 1 96 ? -15.919 -0.610 3.472 1.00 84.44 96 GLY A C 1
ATOM 771 O O . GLY A 1 96 ? -15.314 -1.320 4.275 1.00 84.44 96 GLY A O 1
ATOM 772 N N . TRP A 1 97 ? -15.452 0.596 3.146 1.00 79.88 97 TRP A N 1
ATOM 773 C CA . TRP A 1 97 ? -14.308 1.251 3.799 1.00 79.88 97 TRP A CA 1
ATOM 774 C C . TRP A 1 97 ? -14.487 1.437 5.319 1.00 79.88 97 TRP A C 1
ATOM 776 O O . TRP A 1 97 ? -13.501 1.410 6.056 1.00 79.88 97 TRP A O 1
ATOM 786 N N . GLN A 1 98 ? -15.727 1.558 5.808 1.00 88.81 98 GLN A N 1
ATOM 787 C CA . GLN A 1 98 ? -16.021 1.632 7.241 1.00 88.81 98 GLN A CA 1
ATOM 788 C C . GLN A 1 98 ? -15.687 0.325 7.964 1.00 88.81 98 GLN A C 1
ATOM 790 O O . GLN A 1 98 ? -15.236 0.373 9.100 1.00 88.81 98 GLN A O 1
ATOM 795 N N . VAL A 1 99 ? -15.781 -0.833 7.297 1.00 90.31 99 VAL A N 1
ATOM 796 C CA . VAL A 1 99 ? -15.379 -2.125 7.886 1.00 90.31 99 VAL A CA 1
ATOM 797 C C . VAL A 1 99 ? -13.910 -2.091 8.309 1.00 90.31 99 VAL A C 1
ATOM 799 O O . VAL A 1 99 ? -13.577 -2.461 9.433 1.00 90.31 99 VAL A O 1
ATOM 802 N N . ALA A 1 100 ? -13.036 -1.575 7.438 1.00 88.75 100 ALA A N 1
ATOM 803 C CA . ALA A 1 100 ? -11.616 -1.429 7.742 1.00 88.75 100 ALA A CA 1
ATOM 804 C C . ALA A 1 100 ? -11.383 -0.466 8.918 1.00 88.75 100 ALA A C 1
ATOM 806 O O . ALA A 1 100 ? -10.559 -0.750 9.784 1.00 88.75 100 ALA A O 1
ATOM 807 N N . ARG A 1 101 ? -12.137 0.642 8.986 1.00 90.75 101 ARG A N 1
ATOM 808 C CA . ARG A 1 101 ? -12.052 1.609 10.092 1.00 90.75 101 ARG A CA 1
ATOM 809 C C . ARG A 1 101 ? -12.515 1.017 11.418 1.00 90.75 101 ARG A C 1
ATOM 811 O O . ARG A 1 101 ? -11.806 1.152 12.407 1.00 90.75 101 ARG A O 1
ATOM 818 N N . CYS A 1 102 ? -13.650 0.322 11.437 1.00 92.81 102 CYS A N 1
ATOM 819 C CA . CYS A 1 102 ? -14.175 -0.326 12.636 1.00 92.81 102 CYS A CA 1
ATOM 820 C C . CYS A 1 102 ? -13.227 -1.413 13.159 1.00 92.81 102 CYS A C 1
ATOM 822 O O . CYS A 1 102 ? -13.012 -1.500 14.365 1.00 92.81 102 CYS A O 1
ATOM 824 N N . LEU A 1 103 ? -12.623 -2.213 12.273 1.00 93.44 103 LEU A N 1
ATOM 825 C CA . LEU A 1 103 ? -11.616 -3.204 12.663 1.00 93.44 103 LEU A CA 1
ATOM 826 C C . LEU A 1 103 ? -10.341 -2.542 13.194 1.00 93.44 103 LEU A C 1
ATOM 828 O O . LEU A 1 103 ? -9.850 -2.921 14.256 1.00 93.44 103 LEU A O 1
ATOM 832 N N . GLN A 1 104 ? -9.833 -1.521 12.500 1.00 93.75 104 GLN A N 1
ATOM 833 C CA . GLN A 1 104 ? -8.656 -0.775 12.944 1.00 93.75 104 GLN A CA 1
ATOM 834 C C . GLN A 1 104 ? -8.885 -0.101 14.300 1.00 93.75 104 GLN A C 1
ATOM 836 O O . GLN A 1 104 ? -7.972 -0.047 15.122 1.00 93.75 104 GLN A O 1
ATOM 841 N N . PHE A 1 105 ? -10.103 0.367 14.562 1.00 95.81 105 PHE A N 1
ATOM 842 C CA . PHE A 1 105 ? -10.453 0.975 15.836 1.00 95.81 105 PHE A CA 1
ATOM 843 C C . PHE A 1 105 ? -10.287 0.008 17.014 1.00 95.81 105 PHE A C 1
ATOM 845 O O . PHE A 1 105 ? -9.852 0.427 18.081 1.00 95.81 105 PHE A O 1
ATOM 852 N N . LEU A 1 106 ? -10.517 -1.295 16.821 1.00 97.12 106 LEU A N 1
ATOM 853 C CA . LEU A 1 106 ? -10.242 -2.291 17.861 1.00 97.12 106 LEU A CA 1
ATOM 854 C C . LEU A 1 106 ? -8.751 -2.328 18.225 1.00 97.12 106 LEU A C 1
ATOM 856 O O . LEU A 1 106 ? -8.433 -2.339 19.408 1.00 97.12 106 LEU A O 1
ATOM 860 N N . ASN A 1 107 ? -7.849 -2.254 17.239 1.00 96.81 107 ASN A N 1
ATOM 861 C CA . ASN A 1 107 ? -6.404 -2.168 17.489 1.00 96.81 107 ASN A CA 1
ATOM 862 C C . ASN A 1 107 ? -5.984 -0.874 18.184 1.00 96.81 107 ASN A C 1
ATOM 864 O O . ASN A 1 107 ? -5.034 -0.888 18.965 1.00 96.81 107 ASN A O 1
ATOM 868 N N . VAL A 1 108 ? -6.671 0.234 17.895 1.00 97.00 108 VAL A N 1
ATOM 869 C CA . VAL A 1 108 ? -6.460 1.514 18.585 1.00 97.00 108 VAL A CA 1
ATOM 870 C C . VAL A 1 108 ? -6.874 1.391 20.050 1.00 97.00 108 VAL A C 1
ATOM 872 O O . VAL A 1 108 ? -6.087 1.729 20.928 1.00 97.00 108 VAL A O 1
ATOM 875 N N . LEU A 1 109 ? -8.056 0.829 20.326 1.00 97.75 109 LEU A N 1
ATOM 876 C CA . LEU A 1 109 ? -8.533 0.607 21.694 1.00 97.75 109 LEU A CA 1
ATOM 877 C C . LEU A 1 109 ? -7.605 -0.315 22.488 1.00 97.75 109 LEU A C 1
ATOM 879 O O . LEU A 1 109 ? -7.381 -0.075 23.668 1.00 97.75 109 LEU A O 1
ATOM 883 N N . THR A 1 110 ? -7.047 -1.355 21.870 1.00 97.62 110 THR A N 1
ATOM 884 C CA . THR A 1 110 ? -6.146 -2.296 22.554 1.00 97.62 110 THR A CA 1
ATOM 885 C C . THR A 1 110 ? -4.677 -1.863 22.556 1.00 97.62 110 THR A C 1
ATOM 887 O O . THR A 1 110 ? -3.853 -2.520 23.197 1.00 97.62 110 THR A O 1
ATOM 890 N N . GLY A 1 111 ? -4.321 -0.786 21.846 1.00 96.94 111 GLY A N 1
ATOM 891 C CA . GLY A 1 111 ? -2.935 -0.350 21.660 1.00 96.94 111 GLY A CA 1
ATOM 892 C C . GLY A 1 111 ? -2.054 -1.422 21.011 1.00 96.94 111 GLY A C 1
ATOM 893 O O . GLY A 1 111 ? -0.927 -1.652 21.446 1.00 96.94 111 GLY A O 1
ATOM 894 N N . SER A 1 112 ? -2.583 -2.141 20.017 1.00 96.94 112 SER A N 1
ATOM 895 C CA . SER A 1 112 ? -1.926 -3.300 19.391 1.00 96.94 112 SER A CA 1
ATOM 896 C C . SER A 1 112 ? -1.377 -3.013 17.990 1.00 96.94 112 SER A C 1
ATOM 898 O O . SER A 1 112 ? -1.443 -3.861 17.097 1.00 96.94 112 SER A O 1
ATOM 900 N N . ILE A 1 113 ? -0.868 -1.798 17.773 1.00 94.69 113 ILE A N 1
ATOM 901 C CA . ILE A 1 113 ? -0.233 -1.372 16.519 1.00 94.69 113 ILE A CA 1
ATOM 902 C C . ILE A 1 113 ? 1.283 -1.380 16.719 1.00 94.69 113 ILE A C 1
ATOM 904 O O . ILE A 1 113 ? 1.789 -0.723 17.623 1.00 94.69 113 ILE A O 1
ATOM 908 N N . GLY A 1 114 ? 2.017 -2.112 15.878 1.00 91.56 114 GLY A N 1
ATOM 909 C CA . GLY A 1 114 ? 3.483 -2.166 15.947 1.00 91.56 114 GLY A CA 1
ATOM 910 C C . GLY A 1 114 ? 4.038 -2.970 17.129 1.00 91.56 114 GLY A C 1
ATOM 911 O O . GLY A 1 114 ? 5.223 -2.888 17.440 1.00 91.56 114 GLY A O 1
ATOM 912 N N . THR A 1 115 ? 3.195 -3.752 17.798 1.00 93.81 115 THR A N 1
ATOM 913 C CA . THR A 1 115 ? 3.535 -4.542 18.984 1.00 93.81 115 THR A CA 1
ATOM 914 C C . THR A 1 115 ? 3.745 -6.015 18.633 1.00 93.81 115 THR A C 1
ATOM 916 O O . THR A 1 115 ? 3.223 -6.534 17.643 1.00 93.81 115 THR A O 1
ATOM 919 N N . ARG A 1 116 ? 4.493 -6.747 19.468 1.00 92.69 116 ARG A N 1
ATOM 920 C CA . ARG A 1 116 ? 4.707 -8.189 19.268 1.00 92.69 116 ARG A CA 1
ATOM 921 C C . ARG A 1 116 ? 3.380 -8.949 19.381 1.00 92.69 116 ARG A C 1
ATOM 923 O O . ARG A 1 116 ? 2.787 -8.991 20.453 1.00 92.69 116 ARG A O 1
ATOM 930 N N . GLY A 1 117 ? 2.959 -9.592 18.292 1.00 91.62 117 GLY A N 1
ATOM 931 C CA . GLY A 1 117 ? 1.667 -10.286 18.196 1.00 91.62 117 GLY A CA 1
ATOM 932 C C . GLY A 1 117 ? 0.482 -9.370 17.867 1.00 91.62 117 GLY A C 1
ATOM 933 O O . GLY A 1 117 ? -0.639 -9.860 17.788 1.00 91.62 117 GLY A O 1
ATOM 934 N N . GLY A 1 118 ? 0.714 -8.066 17.689 1.00 93.56 118 GLY A N 1
ATOM 935 C CA . GLY A 1 118 ? -0.280 -7.106 17.218 1.00 93.56 118 GLY A CA 1
ATOM 936 C C . GLY A 1 118 ? -0.305 -6.968 15.693 1.00 93.56 118 GLY A C 1
ATOM 937 O O . GLY A 1 118 ? 0.328 -7.736 14.965 1.00 93.56 118 GLY A O 1
ATOM 938 N N . THR A 1 119 ? -1.023 -5.958 15.204 1.00 91.94 119 THR A N 1
ATOM 939 C CA . THR A 1 119 ? -1.035 -5.596 13.780 1.00 91.94 119 THR A CA 1
ATOM 940 C C . THR A 1 119 ? 0.186 -4.748 13.444 1.00 91.94 119 THR A C 1
ATOM 942 O O . THR A 1 119 ? 0.448 -3.726 14.081 1.00 91.94 119 THR A O 1
ATOM 945 N N . LEU A 1 120 ? 0.905 -5.138 12.395 1.00 90.00 120 LEU A N 1
ATOM 946 C CA . LEU A 1 120 ? 2.045 -4.399 11.870 1.00 90.00 120 LEU A CA 1
ATOM 947 C C . LEU A 1 120 ? 1.625 -3.664 10.585 1.00 90.00 120 LEU A C 1
ATOM 949 O O . LEU A 1 120 ? 1.173 -4.326 9.648 1.00 90.00 120 LEU A O 1
ATOM 953 N N . PRO A 1 121 ? 1.725 -2.322 10.520 1.00 87.81 121 PRO A N 1
ATOM 954 C CA . PRO A 1 121 ? 1.391 -1.577 9.310 1.00 87.81 121 PRO A CA 1
ATOM 955 C C . PRO A 1 121 ? 2.229 -2.036 8.117 1.00 87.81 121 PRO A C 1
ATOM 957 O O . PRO A 1 121 ? 3.446 -2.185 8.217 1.00 87.81 121 PRO A O 1
ATOM 960 N N . ASN A 1 122 ? 1.585 -2.235 6.967 1.00 84.00 122 ASN A N 1
ATOM 961 C CA . ASN A 1 122 ? 2.250 -2.772 5.781 1.00 84.00 122 ASN A CA 1
ATOM 962 C C . ASN A 1 122 ? 3.396 -1.867 5.292 1.00 84.00 122 ASN A C 1
ATOM 964 O O . ASN A 1 122 ? 4.459 -2.351 4.912 1.00 84.00 122 ASN A O 1
ATOM 968 N N . SER A 1 123 ? 3.221 -0.547 5.384 1.00 84.38 123 SER A N 1
ATOM 969 C CA . SER A 1 123 ? 4.230 0.440 4.992 1.00 84.38 123 SER A CA 1
ATOM 970 C C . SER A 1 123 ? 5.549 0.311 5.757 1.00 84.38 123 SER A C 1
ATOM 972 O O . SER A 1 123 ? 6.573 0.745 5.240 1.00 84.38 123 SER A O 1
ATOM 974 N N . TRP A 1 124 ? 5.552 -0.303 6.946 1.00 87.50 124 TRP A N 1
ATOM 975 C CA . TRP A 1 124 ? 6.767 -0.507 7.742 1.00 87.50 124 TRP A CA 1
ATOM 976 C C . TRP A 1 124 ? 7.624 -1.672 7.231 1.00 87.50 124 TRP A C 1
ATOM 978 O O . TRP A 1 124 ? 8.825 -1.688 7.475 1.00 87.50 124 TRP A O 1
ATOM 988 N N . ASN A 1 125 ? 7.030 -2.615 6.491 1.00 86.50 125 ASN A N 1
ATOM 989 C CA . ASN A 1 125 ? 7.715 -3.803 5.963 1.00 86.50 125 ASN A CA 1
ATOM 990 C C . ASN A 1 125 ? 7.829 -3.804 4.437 1.00 86.50 125 ASN A C 1
ATOM 992 O O . ASN A 1 125 ? 8.199 -4.818 3.846 1.00 86.50 125 ASN A O 1
ATOM 996 N N . LYS A 1 126 ? 7.489 -2.690 3.784 1.00 85.75 126 LYS A N 1
ATOM 997 C CA . LYS A 1 126 ? 7.502 -2.590 2.328 1.00 85.75 126 LYS A CA 1
ATOM 998 C C . LYS A 1 126 ? 8.780 -1.924 1.835 1.00 85.75 126 LYS A C 1
ATOM 1000 O O . LYS A 1 126 ? 9.076 -0.781 2.194 1.00 85.75 126 LYS A O 1
ATOM 1005 N N . PHE A 1 127 ? 9.509 -2.613 0.960 1.00 87.44 127 PHE A N 1
ATOM 1006 C CA . PHE A 1 127 ? 10.682 -2.042 0.306 1.00 87.44 127 PHE A CA 1
ATOM 1007 C C . PHE A 1 127 ? 10.280 -0.986 -0.724 1.00 87.44 127 PHE A C 1
ATOM 1009 O O . PHE A 1 127 ? 9.392 -1.205 -1.550 1.00 87.44 127 PHE A O 1
ATOM 1016 N N . HIS A 1 128 ? 10.958 0.159 -0.671 1.00 87.75 128 HIS A N 1
ATOM 1017 C CA . HIS A 1 128 ? 10.814 1.241 -1.636 1.00 87.75 128 HIS A CA 1
ATOM 1018 C C . HIS A 1 128 ? 12.167 1.447 -2.324 1.00 87.75 128 HIS A C 1
ATOM 1020 O O . HIS A 1 128 ? 13.109 1.890 -1.662 1.00 87.75 128 HIS A O 1
ATOM 1026 N N . PRO A 1 129 ? 12.294 1.109 -3.618 1.00 88.12 129 PRO A N 1
ATOM 1027 C CA . PRO A 1 129 ? 13.571 1.196 -4.308 1.00 88.12 129 PRO A CA 1
ATOM 1028 C C . PRO A 1 129 ? 14.017 2.642 -4.517 1.00 88.12 129 PRO A C 1
ATOM 1030 O O . PRO A 1 129 ? 13.214 3.527 -4.825 1.00 88.12 129 PRO A O 1
ATOM 1033 N N . THR A 1 130 ? 15.327 2.864 -4.423 1.00 91.56 130 THR A N 1
ATOM 1034 C CA . THR A 1 130 ? 15.956 4.086 -4.930 1.00 91.56 130 THR A CA 1
ATOM 1035 C C . THR A 1 130 ? 16.070 3.970 -6.447 1.00 91.56 130 THR A C 1
ATOM 1037 O O . THR A 1 130 ? 16.703 3.052 -6.959 1.00 91.56 130 THR A O 1
ATOM 1040 N N . LEU A 1 131 ? 15.427 4.888 -7.167 1.00 91.00 131 LEU A N 1
ATOM 1041 C CA . LEU A 1 131 ? 15.394 4.908 -8.631 1.00 91.00 131 LEU A CA 1
ATOM 1042 C C . LEU A 1 131 ? 16.485 5.822 -9.204 1.00 91.00 131 LEU A C 1
ATOM 1044 O O . LEU A 1 131 ? 16.891 6.777 -8.543 1.00 91.00 131 LEU A O 1
ATOM 1048 N N . CYS A 1 132 ? 16.883 5.572 -10.458 1.00 91.31 132 CYS A N 1
ATOM 1049 C CA . CYS A 1 132 ? 17.881 6.367 -11.195 1.00 91.31 132 CYS A CA 1
ATOM 1050 C C . CYS A 1 132 ? 17.488 7.848 -11.330 1.00 91.31 132 CYS A C 1
ATOM 1052 O O . CYS A 1 132 ? 18.340 8.728 -11.403 1.00 91.31 132 CYS A O 1
ATOM 1054 N N . SER A 1 133 ? 16.183 8.127 -11.378 1.00 91.81 133 SER A N 1
ATOM 1055 C CA . SER A 1 133 ? 15.635 9.474 -11.485 1.00 91.81 133 SER A CA 1
ATOM 1056 C C . SER A 1 133 ? 14.355 9.598 -10.661 1.00 91.81 133 SER A C 1
ATOM 1058 O O . SER A 1 133 ? 13.615 8.628 -10.485 1.00 91.81 133 SER A O 1
ATOM 1060 N N . LYS A 1 134 ? 14.086 10.803 -10.150 1.00 90.12 134 LYS A N 1
ATOM 1061 C CA . LYS A 1 134 ? 12.861 11.141 -9.414 1.00 90.12 134 LYS A CA 1
ATOM 1062 C C . LYS A 1 134 ? 12.132 12.252 -10.171 1.00 90.12 134 LYS A C 1
ATOM 1064 O O . LYS A 1 134 ? 12.504 13.416 -10.004 1.00 90.12 134 LYS A O 1
ATOM 1069 N N . PRO A 1 135 ? 11.137 11.925 -11.015 1.00 89.44 135 PRO A N 1
ATOM 1070 C CA . PRO A 1 135 ? 10.382 12.947 -11.723 1.00 89.44 135 PRO A CA 1
ATOM 1071 C C . PRO A 1 135 ? 9.642 13.859 -10.734 1.00 89.44 135 PRO A C 1
ATOM 1073 O O . PRO A 1 135 ? 9.262 13.413 -9.644 1.00 89.44 135 PRO A O 1
ATOM 1076 N N . PRO A 1 136 ? 9.430 15.140 -11.081 1.00 89.19 136 PRO A N 1
ATOM 1077 C CA . PRO A 1 136 ? 8.694 16.056 -10.225 1.00 89.19 136 PRO A CA 1
ATOM 1078 C C . PRO A 1 136 ? 7.246 15.591 -10.037 1.00 89.19 136 PRO A C 1
ATOM 1080 O O . PRO A 1 136 ? 6.648 14.961 -10.911 1.00 89.19 136 PRO A O 1
ATOM 1083 N N . ALA A 1 137 ? 6.658 15.955 -8.897 1.00 87.75 137 ALA A N 1
ATOM 1084 C CA . ALA A 1 137 ? 5.244 15.709 -8.646 1.00 87.75 137 ALA A CA 1
ATOM 1085 C C . ALA A 1 137 ? 4.355 16.420 -9.684 1.00 87.75 137 ALA A C 1
ATOM 1087 O O . ALA A 1 137 ? 4.723 17.450 -10.260 1.00 87.75 137 ALA A O 1
ATOM 1088 N N . GLN A 1 138 ? 3.152 15.879 -9.898 1.00 83.38 138 GLN A N 1
ATOM 1089 C CA . GLN A 1 138 ? 2.158 16.496 -10.775 1.00 83.38 138 GLN A CA 1
ATOM 1090 C C . GLN A 1 138 ? 1.832 17.917 -10.293 1.00 83.38 138 GLN A C 1
ATOM 1092 O O . GLN A 1 138 ? 1.593 18.146 -9.110 1.00 83.38 138 GLN A O 1
ATOM 1097 N N . LYS A 1 139 ? 1.812 18.880 -11.222 1.00 87.50 139 LYS A N 1
ATOM 1098 C CA . LYS A 1 139 ? 1.575 20.303 -10.909 1.00 87.50 139 LYS A CA 1
ATOM 1099 C C . LYS A 1 139 ? 0.095 20.664 -10.777 1.00 87.50 139 LYS A C 1
ATOM 1101 O O . LYS A 1 139 ? -0.223 21.751 -10.308 1.00 87.50 139 LYS A O 1
ATOM 1106 N N . PHE A 1 140 ? -0.802 19.799 -11.244 1.00 88.06 140 PHE A N 1
ATOM 1107 C CA . PHE A 1 140 ? -2.234 20.064 -11.295 1.00 88.06 140 PHE A CA 1
ATOM 1108 C C . PHE A 1 140 ? -3.031 18.837 -10.871 1.00 88.06 140 PHE A C 1
ATOM 1110 O O . PHE A 1 140 ? -2.608 17.698 -11.060 1.00 88.06 140 PHE A O 1
ATOM 1117 N N . TRP A 1 141 ? -4.211 19.095 -10.318 1.00 87.50 141 TRP A N 1
ATOM 1118 C CA . TRP A 1 141 ? -5.151 18.060 -9.924 1.00 87.50 141 TRP A CA 1
ATOM 1119 C C . TRP A 1 141 ? -5.895 17.520 -11.148 1.00 87.50 141 TRP A C 1
ATOM 1121 O O . TRP A 1 141 ? -6.559 18.277 -11.859 1.00 87.50 141 TRP A O 1
ATOM 1131 N N . ASN A 1 142 ? -5.793 16.216 -11.407 1.00 87.31 142 ASN A N 1
ATOM 1132 C CA . ASN A 1 142 ? -6.525 15.568 -12.492 1.00 87.31 142 ASN A CA 1
ATOM 1133 C C . ASN A 1 142 ? -7.865 15.018 -11.982 1.00 87.31 142 ASN A C 1
ATOM 1135 O O . ASN A 1 142 ? -7.918 13.931 -11.411 1.00 87.31 142 ASN A O 1
ATOM 1139 N N . GLU A 1 143 ? -8.953 15.742 -12.252 1.00 89.00 143 GLU A N 1
ATOM 1140 C CA . GLU A 1 143 ? -10.314 15.369 -11.832 1.00 89.00 143 GLU A CA 1
ATOM 1141 C C . GLU A 1 143 ? -10.836 14.070 -12.468 1.00 89.00 143 GLU A C 1
ATOM 1143 O O . GLU A 1 143 ? -11.805 13.501 -11.969 1.00 89.00 143 GLU A O 1
ATOM 1148 N N . LEU A 1 144 ? -10.212 13.581 -13.550 1.00 83.69 144 LEU A N 1
ATOM 1149 C CA . LEU A 1 144 ? -10.543 12.273 -14.125 1.00 83.69 144 LEU A CA 1
ATOM 1150 C C . LEU A 1 144 ? -9.910 11.111 -13.348 1.00 83.69 144 LEU A C 1
ATOM 1152 O O . LEU A 1 144 ? -10.452 10.011 -13.392 1.00 83.69 144 LEU A O 1
ATOM 1156 N N . HIS A 1 145 ? -8.786 11.346 -12.662 1.00 82.19 145 HIS A N 1
ATOM 1157 C CA . HIS A 1 145 ? -8.126 10.350 -11.805 1.00 82.19 145 HIS A CA 1
ATOM 1158 C C . HIS A 1 145 ? -8.650 10.436 -10.366 1.00 82.19 145 HIS A C 1
ATOM 1160 O O . HIS A 1 145 ? -9.030 9.428 -9.769 1.00 82.19 145 HIS A O 1
ATOM 1166 N N . PHE A 1 146 ? -8.701 11.659 -9.830 1.00 87.19 146 PHE A N 1
ATOM 1167 C CA . PHE A 1 146 ? -9.154 11.963 -8.479 1.00 87.19 146 PHE A CA 1
ATOM 1168 C C . PHE A 1 146 ? -10.343 12.934 -8.529 1.00 87.19 146 PHE A C 1
ATOM 1170 O O . PHE A 1 146 ? -10.163 14.154 -8.565 1.00 87.19 146 PHE A O 1
ATOM 1177 N N . PRO A 1 147 ? -11.579 12.422 -8.582 1.00 87.81 147 PRO A N 1
ATOM 1178 C CA . PRO A 1 147 ? -12.772 13.261 -8.638 1.00 87.81 147 PRO A CA 1
ATOM 1179 C C . PRO A 1 147 ? -12.962 14.094 -7.365 1.00 87.81 147 PRO A C 1
ATOM 1181 O O . PRO A 1 147 ? -12.689 13.640 -6.253 1.00 87.81 147 PRO A O 1
ATOM 1184 N N . LYS A 1 148 ? -13.498 15.310 -7.525 1.00 88.31 148 LYS A N 1
ATOM 1185 C CA . LYS A 1 148 ? -13.812 16.238 -6.421 1.00 88.31 148 LYS A CA 1
ATOM 1186 C C . LYS A 1 148 ? -14.830 15.672 -5.435 1.00 88.31 148 LYS A C 1
ATOM 1188 O O . LYS A 1 148 ? -14.861 16.084 -4.283 1.00 88.31 148 LYS A O 1
ATOM 1193 N N . GLU A 1 149 ? -15.656 14.744 -5.898 1.00 86.44 149 GLU A N 1
ATOM 1194 C CA . GLU A 1 149 ? -16.673 14.047 -5.119 1.00 86.44 149 GLU A CA 1
ATOM 1195 C C . GLU A 1 149 ? -16.065 13.087 -4.083 1.00 86.44 149 GLU A C 1
ATOM 1197 O O . GLU A 1 149 ? -16.715 12.767 -3.090 1.00 86.44 149 GLU A O 1
ATOM 1202 N N . TYR A 1 150 ? -14.814 12.656 -4.284 1.00 85.12 150 TYR A N 1
ATOM 1203 C CA . TYR A 1 150 ? -14.115 11.712 -3.409 1.00 85.12 150 TYR A CA 1
ATOM 1204 C C . TYR A 1 150 ? -12.687 12.193 -3.088 1.00 85.12 150 TYR A C 1
ATOM 1206 O O . TYR A 1 150 ? -11.720 11.494 -3.382 1.00 85.12 150 TYR A O 1
ATOM 1214 N N . PRO A 1 151 ? -12.518 13.364 -2.445 1.00 80.69 151 PRO A N 1
ATOM 1215 C CA . PRO A 1 151 ? -11.205 13.992 -2.267 1.00 80.69 151 PRO A CA 1
ATOM 1216 C C . PRO A 1 151 ? -10.271 13.209 -1.329 1.00 80.69 151 PRO A C 1
ATOM 1218 O O . PRO A 1 151 ? -9.066 13.434 -1.327 1.00 80.69 151 PRO A O 1
ATOM 1221 N N . LEU A 1 152 ? -10.822 12.286 -0.534 1.00 81.44 152 LEU A N 1
ATOM 1222 C CA . LEU A 1 152 ? -10.090 11.437 0.411 1.00 81.44 152 LEU A CA 1
ATOM 1223 C C . LEU A 1 152 ? -9.871 10.007 -0.112 1.00 81.44 152 LEU A C 1
ATOM 1225 O O . LEU A 1 152 ? -9.521 9.114 0.662 1.00 81.44 152 LEU A O 1
ATOM 1229 N N . SER A 1 153 ? -10.116 9.747 -1.401 1.00 79.31 153 SER A N 1
ATOM 1230 C CA . SER A 1 153 ? -9.849 8.433 -1.985 1.00 79.31 153 SER A CA 1
ATOM 1231 C C . SER A 1 153 ? -8.353 8.121 -1.928 1.00 79.31 153 SER A C 1
ATOM 1233 O O . SER A 1 153 ? -7.540 8.859 -2.479 1.00 79.31 153 SER A O 1
ATOM 1235 N N . HIS A 1 154 ? -7.992 7.004 -1.296 1.00 74.81 154 HIS A N 1
ATOM 1236 C CA . HIS A 1 154 ? -6.594 6.585 -1.175 1.00 74.81 154 HIS A CA 1
ATOM 1237 C C . HIS A 1 154 ? -5.990 6.105 -2.510 1.00 74.81 154 HIS A C 1
ATOM 1239 O O . HIS A 1 154 ? -4.786 6.216 -2.717 1.00 74.81 154 HIS A O 1
ATOM 1245 N N . TYR A 1 155 ? -6.824 5.593 -3.421 1.00 78.00 155 TYR A N 1
ATOM 1246 C CA . TYR A 1 155 ? -6.432 5.134 -4.755 1.00 78.00 155 TYR A CA 1
ATOM 1247 C C . TYR A 1 155 ? -7.275 5.806 -5.840 1.00 78.00 155 TYR A C 1
ATOM 1249 O O . TYR A 1 155 ? -8.390 6.255 -5.575 1.00 78.00 155 TYR A O 1
ATOM 1257 N N . GLU A 1 156 ? -6.745 5.824 -7.065 1.00 81.00 156 GLU A N 1
ATOM 1258 C CA . GLU A 1 156 ? -7.468 6.259 -8.262 1.00 81.00 156 GLU A CA 1
ATOM 1259 C C . GLU A 1 156 ? -8.768 5.459 -8.438 1.00 81.00 156 GLU A C 1
ATOM 1261 O O . GLU A 1 156 ? -8.784 4.225 -8.370 1.00 81.00 156 GLU A O 1
ATOM 1266 N N . LEU A 1 157 ? -9.867 6.158 -8.719 1.00 78.56 157 LEU A N 1
ATOM 1267 C CA . LEU A 1 157 ? -11.189 5.556 -8.896 1.00 78.56 157 LEU A CA 1
ATOM 1268 C C . LEU A 1 157 ? -11.431 5.214 -10.370 1.00 78.56 157 LEU A C 1
ATOM 1270 O O . LEU A 1 157 ? -12.378 5.694 -10.994 1.00 78.56 157 LEU A O 1
ATOM 1274 N N . SER A 1 158 ? -10.570 4.365 -10.937 1.00 75.00 158 SER A N 1
ATOM 1275 C CA . SER A 1 158 ? -10.548 4.033 -12.374 1.00 75.00 158 SER A CA 1
ATOM 1276 C C . SER A 1 158 ? -11.877 3.484 -12.918 1.00 75.00 158 SER A C 1
ATOM 1278 O O . SER A 1 158 ? -12.175 3.615 -14.105 1.00 75.00 158 SER A O 1
ATOM 1280 N N . TYR A 1 159 ? -12.722 2.914 -12.056 1.00 75.25 159 TYR A N 1
ATOM 1281 C CA . TYR A 1 159 ? -14.068 2.455 -12.406 1.00 75.25 159 TYR A CA 1
ATOM 1282 C C . TYR A 1 159 ? -15.062 3.598 -12.686 1.00 75.25 159 TYR A C 1
ATOM 1284 O O . TYR A 1 159 ? -16.077 3.357 -13.336 1.00 75.25 159 TYR A O 1
ATOM 1292 N N . LEU A 1 160 ? -14.778 4.834 -12.256 1.00 81.12 160 LEU A N 1
ATOM 1293 C CA . LEU A 1 160 ? -15.593 6.026 -12.533 1.00 81.12 160 LEU A CA 1
ATOM 1294 C C . LEU A 1 160 ? -15.216 6.726 -13.840 1.00 81.12 160 LEU A C 1
ATOM 1296 O O . LEU A 1 160 ? -16.075 7.339 -14.476 1.00 81.12 160 LEU A O 1
ATOM 1300 N N . LEU A 1 161 ? -13.969 6.571 -14.296 1.00 80.88 161 LEU A N 1
ATOM 1301 C CA . LEU A 1 161 ? -13.478 7.117 -15.566 1.00 80.88 161 LEU A CA 1
ATOM 1302 C C . LEU A 1 161 ? -14.447 6.929 -16.759 1.00 80.88 161 LEU A C 1
ATOM 1304 O O . LEU A 1 161 ? -14.655 7.885 -17.509 1.00 80.88 161 LEU A O 1
ATOM 1308 N N . PRO A 1 162 ? -15.100 5.764 -16.960 1.00 75.56 162 PRO A N 1
ATOM 1309 C CA . PRO A 1 162 ? -16.019 5.564 -18.080 1.00 75.56 162 PRO A CA 1
ATOM 1310 C C . PRO A 1 162 ? -17.263 6.456 -17.978 1.00 75.56 162 PRO A C 1
ATOM 1312 O O . PRO A 1 162 ? -17.755 6.960 -18.990 1.00 75.56 162 PRO A O 1
ATOM 1315 N N . HIS A 1 163 ? -17.757 6.661 -16.756 1.00 80.50 163 HIS A N 1
ATOM 1316 C CA . HIS A 1 163 ? -18.907 7.509 -16.464 1.00 80.50 163 HIS A CA 1
ATOM 1317 C C . HIS A 1 163 ? -18.561 8.978 -16.707 1.00 80.50 163 HIS A C 1
ATOM 1319 O O . HIS A 1 163 ? -19.294 9.667 -17.412 1.00 80.50 163 HIS A O 1
ATOM 1325 N N . PHE A 1 164 ? -17.383 9.419 -16.263 1.00 83.12 164 PHE A N 1
ATOM 1326 C CA . PHE A 1 164 ? -16.923 10.793 -16.474 1.00 83.12 164 PHE A CA 1
ATOM 1327 C C . PHE A 1 164 ? -16.774 11.147 -17.953 1.00 83.12 164 PHE A C 1
ATOM 1329 O O . PHE A 1 164 ? -17.147 12.239 -18.385 1.00 83.12 164 PHE A O 1
ATOM 1336 N N . LEU A 1 165 ? -16.285 10.209 -18.762 1.00 78.81 165 LEU A N 1
ATOM 1337 C CA . LEU A 1 165 ? -16.179 10.403 -20.208 1.00 78.81 165 LEU A CA 1
ATOM 1338 C C . LEU A 1 165 ? -17.551 10.410 -20.895 1.00 78.81 165 LEU A C 1
ATOM 1340 O O . LEU A 1 165 ? -17.741 11.145 -21.865 1.00 78.81 165 LEU A O 1
ATOM 1344 N N . LYS A 1 166 ? -18.520 9.635 -20.391 1.00 75.75 166 LYS A N 1
ATOM 1345 C CA . LYS A 1 166 ? -19.913 9.659 -20.869 1.00 75.75 166 LYS A CA 1
ATOM 1346 C C . LYS A 1 166 ? -20.610 10.981 -20.531 1.00 75.75 166 LYS A C 1
ATOM 1348 O O . LYS A 1 166 ? -21.396 11.476 -21.334 1.00 75.75 166 LYS A O 1
ATOM 1353 N N . GLU A 1 167 ? -20.289 11.562 -19.382 1.00 83.38 167 GLU A N 1
ATOM 1354 C CA . GLU A 1 167 ? -20.763 12.876 -18.926 1.00 83.38 167 GLU A CA 1
ATOM 1355 C C . GLU A 1 167 ? -20.039 14.054 -19.599 1.00 83.38 167 GLU A C 1
ATOM 1357 O O . GLU A 1 167 ? -20.356 15.207 -19.326 1.00 83.38 167 GLU A O 1
ATOM 1362 N N . ASN A 1 168 ? -19.083 13.790 -20.499 1.00 82.56 168 ASN A N 1
ATOM 1363 C CA . ASN A 1 168 ? -18.237 14.799 -21.145 1.00 82.56 168 ASN A CA 1
ATOM 1364 C C . ASN A 1 168 ? -17.405 15.651 -20.163 1.00 82.56 168 ASN A C 1
ATOM 1366 O O . ASN A 1 168 ? -17.051 16.785 -20.486 1.00 82.56 168 ASN A O 1
ATOM 1370 N N . ARG A 1 169 ? -17.028 15.102 -18.998 1.00 84.19 169 ARG A N 1
ATOM 1371 C CA . ARG A 1 169 ? -16.146 15.777 -18.021 1.00 84.19 169 ARG A CA 1
ATOM 1372 C C . ARG A 1 169 ? -14.708 15.943 -18.511 1.00 84.19 169 ARG A C 1
ATOM 1374 O O . ARG A 1 169 ? -13.963 16.760 -17.986 1.00 84.19 169 ARG A O 1
ATOM 1381 N N . GLY A 1 170 ? -14.304 15.174 -19.517 1.00 81.44 170 GLY A N 1
ATOM 1382 C CA . GLY A 1 170 ? -12.981 15.270 -20.114 1.00 81.44 170 GLY A CA 1
ATOM 1383 C C . GLY A 1 170 ? -12.859 14.449 -21.390 1.00 81.44 170 GLY A C 1
ATOM 1384 O O . GLY A 1 170 ? -13.816 13.821 -21.846 1.00 81.44 170 GLY A O 1
ATOM 1385 N N . LYS A 1 171 ? -11.667 14.476 -21.987 1.00 75.75 171 LYS A N 1
ATOM 1386 C CA . LYS A 1 171 ? -11.336 13.738 -23.210 1.00 75.75 171 LYS A CA 1
ATOM 1387 C C . LYS A 1 171 ? -10.095 12.894 -22.968 1.00 75.75 171 LYS A C 1
ATOM 1389 O O . LYS A 1 171 ? -9.180 13.331 -22.281 1.00 75.75 171 LYS A O 1
ATOM 1394 N N . MET A 1 172 ? -10.055 11.714 -23.579 1.00 72.19 172 MET A N 1
ATOM 1395 C CA . MET A 1 172 ? -8.903 10.821 -23.518 1.00 72.19 172 MET A CA 1
ATOM 1396 C C . MET A 1 172 ? -8.526 10.368 -24.928 1.00 72.19 172 MET A C 1
ATOM 1398 O O . MET A 1 172 ? -9.322 9.732 -25.623 1.00 72.19 172 MET A O 1
ATOM 1402 N N . SER A 1 173 ? -7.312 10.728 -25.348 1.00 72.19 173 SER A N 1
ATOM 1403 C CA . SER A 1 173 ? -6.794 10.418 -26.686 1.00 72.19 173 SER A CA 1
ATOM 1404 C C . SER A 1 173 ? -6.171 9.028 -26.759 1.00 72.19 173 SER A C 1
ATOM 1406 O O . SER A 1 173 ? -6.343 8.344 -27.764 1.00 72.19 173 SER A O 1
ATOM 1408 N N . VAL A 1 174 ? -5.467 8.616 -25.700 1.00 73.94 174 VAL A N 1
ATOM 1409 C CA . VAL A 1 174 ? -4.787 7.322 -25.585 1.00 73.94 174 VAL A CA 1
ATOM 1410 C C . VAL A 1 174 ? -5.047 6.763 -24.192 1.00 73.94 174 VAL A C 1
ATOM 1412 O O . VAL A 1 174 ? -4.929 7.486 -23.208 1.00 73.94 174 VAL A O 1
ATOM 1415 N N . LEU A 1 175 ? -5.396 5.481 -24.127 1.00 74.69 175 LEU A N 1
ATOM 1416 C CA . LEU A 1 175 ? -5.519 4.718 -22.889 1.00 74.69 175 LEU A CA 1
ATOM 1417 C C . LEU A 1 175 ? -4.598 3.507 -22.985 1.00 74.69 175 LEU A C 1
ATOM 1419 O O . LEU A 1 175 ? -4.767 2.704 -23.906 1.00 74.69 175 LEU A O 1
ATOM 1423 N N . PHE A 1 176 ? -3.664 3.402 -22.043 1.00 75.50 176 PHE A N 1
ATOM 1424 C CA . PHE A 1 176 ? -2.898 2.191 -21.769 1.00 75.50 176 PHE A CA 1
ATOM 1425 C C . PHE A 1 176 ? -3.638 1.386 -20.704 1.00 75.50 176 PHE A C 1
ATOM 1427 O O . PHE A 1 176 ? -4.204 1.955 -19.773 1.00 75.50 176 PHE A O 1
ATOM 1434 N N . TYR A 1 177 ? -3.674 0.069 -20.857 1.00 68.94 177 TYR A N 1
ATOM 1435 C CA . TYR A 1 177 ? -4.435 -0.798 -19.971 1.00 68.94 177 TYR A CA 1
ATOM 1436 C C . TYR A 1 177 ? -3.772 -2.169 -19.852 1.00 68.94 177 TYR A C 1
ATOM 1438 O O . TYR A 1 177 ? -3.511 -2.789 -20.882 1.00 68.94 177 TYR A O 1
ATOM 1446 N N . GLN A 1 178 ? -3.601 -2.652 -18.617 1.00 64.88 178 GLN A N 1
ATOM 1447 C CA . GLN A 1 178 ? -2.970 -3.927 -18.260 1.00 64.88 178 GLN A CA 1
ATOM 1448 C C . GLN A 1 178 ? -3.967 -4.866 -17.538 1.00 64.88 178 GLN A C 1
ATOM 1450 O O . GLN A 1 178 ? -4.864 -4.421 -16.821 1.00 64.88 178 GLN A O 1
ATOM 1455 N N . SER A 1 179 ? -3.805 -6.179 -17.742 1.00 51.47 179 SER A N 1
ATOM 1456 C CA . SER A 1 179 ? -4.764 -7.280 -17.492 1.00 51.47 179 SER A CA 1
ATOM 1457 C C . SER A 1 179 ? -5.507 -7.328 -16.141 1.00 51.47 179 SER A C 1
ATOM 1459 O O . SER A 1 179 ? -6.629 -7.835 -16.089 1.00 51.47 179 SER A O 1
ATOM 1461 N N . PHE A 1 180 ? -4.970 -6.770 -15.052 1.00 46.72 180 PHE A N 1
ATOM 1462 C CA . PHE A 1 180 ? -5.568 -6.907 -13.710 1.00 46.72 180 PHE A CA 1
ATOM 1463 C C . PHE A 1 180 ? -6.994 -6.345 -13.556 1.00 46.72 180 PHE A C 1
ATOM 1465 O O . PHE A 1 180 ? -7.696 -6.690 -12.608 1.00 46.72 180 PHE A O 1
ATOM 1472 N N . LEU A 1 181 ? -7.458 -5.517 -14.489 1.00 46.03 181 LEU A N 1
ATOM 1473 C CA . LEU A 1 181 ? -8.766 -4.857 -14.438 1.00 46.03 181 LEU A CA 1
ATOM 1474 C C . LEU A 1 181 ? -9.861 -5.571 -15.267 1.00 46.03 181 LEU A C 1
ATOM 1476 O O . LEU A 1 181 ? -10.991 -5.080 -15.341 1.00 46.03 181 LEU A O 1
ATOM 1480 N N . ILE A 1 182 ? -9.576 -6.720 -15.912 1.00 43.12 182 ILE A N 1
ATOM 1481 C CA . ILE A 1 182 ? -10.594 -7.406 -16.742 1.00 43.12 182 ILE A CA 1
ATOM 1482 C C . ILE A 1 182 ? -11.661 -8.001 -15.817 1.00 43.12 182 ILE A C 1
ATOM 1484 O O . ILE A 1 182 ? -12.846 -7.991 -16.145 1.00 43.12 182 ILE A O 1
ATOM 1488 N N . GLN A 1 183 ? -11.253 -8.432 -14.620 1.00 36.41 183 GLN A N 1
ATOM 1489 C CA . GLN A 1 183 ? -12.160 -8.960 -13.604 1.00 36.41 183 GLN A CA 1
ATOM 1490 C C . GLN A 1 183 ? -13.037 -7.894 -12.928 1.00 36.41 183 GLN A C 1
ATOM 1492 O O . GLN A 1 183 ? -14.049 -8.261 -12.340 1.00 36.41 183 GLN A O 1
ATOM 1497 N N . SER A 1 184 ? -12.714 -6.596 -13.007 1.00 41.25 184 SER A N 1
ATOM 1498 C CA . SER A 1 184 ? -13.461 -5.549 -12.285 1.00 41.25 184 SER A CA 1
ATOM 1499 C C . SER A 1 184 ? -14.603 -4.910 -13.085 1.00 41.25 184 SER A C 1
ATOM 1501 O O . SER A 1 184 ? -15.160 -3.907 -12.649 1.00 41.25 184 SER A O 1
ATOM 1503 N N . GLY A 1 185 ? -14.954 -5.426 -14.269 1.00 41.72 185 GLY A N 1
ATOM 1504 C CA . GLY A 1 185 ? -16.059 -4.887 -15.080 1.00 41.72 185 GLY A CA 1
ATOM 1505 C C . GLY A 1 185 ? -15.796 -3.501 -15.697 1.00 41.72 185 GLY A C 1
ATOM 1506 O O . GLY A 1 185 ? -16.591 -3.031 -16.510 1.00 41.72 185 GLY A O 1
ATOM 1507 N N . THR A 1 186 ? -14.655 -2.868 -15.400 1.00 46.06 186 THR A N 1
ATOM 1508 C CA . THR A 1 186 ? -14.285 -1.529 -15.885 1.00 46.06 186 THR A CA 1
ATOM 1509 C C . THR A 1 186 ? -14.269 -1.473 -17.413 1.00 46.06 186 THR A C 1
ATOM 1511 O O . THR A 1 186 ? -14.856 -0.572 -18.007 1.00 46.06 186 THR A O 1
ATOM 1514 N N . ILE A 1 187 ? -13.690 -2.478 -18.083 1.00 49.00 187 ILE A N 1
ATOM 1515 C CA . ILE A 1 187 ? -13.696 -2.560 -19.552 1.00 49.00 187 ILE A CA 1
ATOM 1516 C C . ILE A 1 187 ? -15.098 -2.796 -20.122 1.00 49.00 187 ILE A C 1
ATOM 1518 O O . ILE A 1 187 ? -15.430 -2.186 -21.139 1.00 49.00 187 ILE A O 1
ATOM 1522 N N . GLN A 1 188 ? -15.929 -3.631 -19.489 1.00 42.69 188 GLN A N 1
ATOM 1523 C CA . GLN A 1 188 ? -17.304 -3.850 -19.950 1.00 42.69 188 GLN A CA 1
ATOM 1524 C C . GLN A 1 188 ? -18.091 -2.531 -19.930 1.00 42.69 188 GLN A C 1
ATOM 1526 O O . GLN A 1 188 ? -18.733 -2.194 -20.924 1.00 42.69 188 GLN A O 1
ATOM 1531 N N . THR A 1 189 ? -17.936 -1.710 -18.890 1.00 43.72 189 THR A N 1
ATOM 1532 C CA . THR A 1 189 ? -18.598 -0.398 -18.792 1.00 43.72 189 THR A CA 1
ATOM 1533 C C . THR A 1 189 ? -18.012 0.646 -19.758 1.00 43.72 189 THR A C 1
ATOM 1535 O O . THR A 1 189 ? -18.770 1.374 -20.405 1.00 43.72 189 THR A O 1
ATOM 1538 N N . VAL A 1 190 ? -16.682 0.693 -19.954 1.00 45.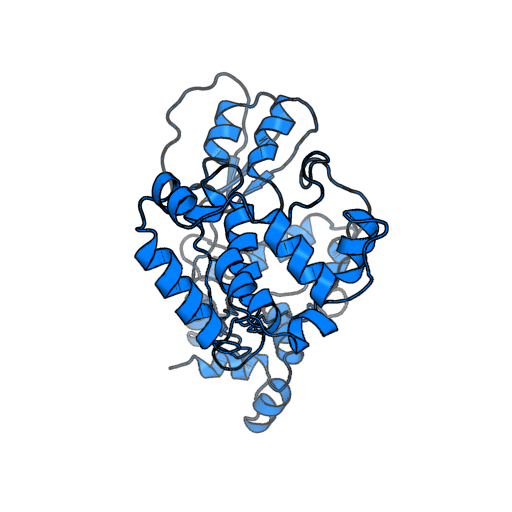06 190 VAL A N 1
ATOM 1539 C CA . VAL A 1 190 ? -16.030 1.560 -20.970 1.00 45.06 190 VAL A CA 1
ATOM 1540 C C . VAL A 1 190 ? -16.487 1.214 -22.386 1.00 45.06 190 VAL A C 1
ATOM 1542 O O . VAL A 1 190 ? -16.676 2.112 -23.216 1.00 45.06 190 VAL A O 1
ATOM 1545 N N . LEU A 1 191 ? -16.617 -0.077 -22.695 1.00 46.81 191 LEU A N 1
ATOM 1546 C CA . LEU A 1 191 ? -16.971 -0.554 -24.029 1.00 46.81 191 LEU A CA 1
ATOM 1547 C C . LEU A 1 191 ? -18.457 -0.389 -24.330 1.00 46.81 191 LEU A C 1
ATOM 1549 O O . LEU A 1 191 ? -18.780 -0.061 -25.461 1.00 46.81 191 LEU A O 1
ATOM 1553 N N . VAL A 1 192 ? -19.349 -0.524 -23.349 1.00 43.12 192 VAL A N 1
ATOM 1554 C CA . VAL A 1 192 ? -20.796 -0.328 -23.556 1.00 43.12 192 VAL A CA 1
ATOM 1555 C C . VAL A 1 192 ? -21.168 1.164 -23.687 1.00 43.12 192 VAL A C 1
ATOM 1557 O O . VAL A 1 192 ? -22.219 1.496 -24.231 1.00 43.12 192 VAL A O 1
ATOM 1560 N N . GLY A 1 193 ? -20.310 2.088 -23.230 1.00 43.75 193 GLY A N 1
ATOM 1561 C CA . GLY A 1 193 ? -20.699 3.484 -22.996 1.00 43.75 193 GLY A CA 1
ATOM 1562 C C . GLY A 1 193 ? -20.209 4.589 -23.944 1.00 43.75 193 GLY A C 1
ATOM 1563 O O . GLY A 1 193 ? -20.587 5.734 -23.708 1.00 43.75 193 GLY A O 1
ATOM 1564 N N . SER A 1 194 ? -19.376 4.357 -24.967 1.00 42.62 194 SER A N 1
ATOM 1565 C CA . SER A 1 194 ? -18.548 5.467 -25.490 1.00 42.62 194 SER A CA 1
ATOM 1566 C C . SER A 1 194 ? -18.614 5.767 -26.996 1.00 42.62 194 SER A C 1
ATOM 1568 O O . SER A 1 194 ? -18.136 5.014 -27.840 1.00 42.62 194 SER A O 1
ATOM 1570 N N . LYS A 1 195 ? -19.110 6.978 -27.306 1.00 43.59 195 LYS A N 1
ATOM 1571 C CA . LYS A 1 195 ? -18.921 7.712 -28.576 1.00 43.59 195 LYS A CA 1
ATOM 1572 C C . LYS A 1 195 ? -17.684 8.640 -28.565 1.00 43.59 195 LYS A C 1
ATOM 1574 O O . LYS A 1 195 ? -17.455 9.345 -29.540 1.00 43.59 195 LYS A O 1
ATOM 1579 N N . SER A 1 196 ? -16.899 8.653 -27.482 1.00 46.88 196 SER A N 1
ATOM 1580 C CA . SER A 1 196 ? -15.958 9.746 -27.156 1.00 46.88 196 SER A CA 1
ATOM 1581 C C . SER A 1 196 ? -14.461 9.398 -27.268 1.00 46.88 196 SER A C 1
ATOM 1583 O O . SER A 1 196 ? -13.634 10.133 -26.736 1.00 46.88 196 SER A O 1
ATOM 1585 N N . PHE A 1 197 ? -14.083 8.295 -27.927 1.00 49.41 197 PHE A N 1
ATOM 1586 C CA . PHE A 1 197 ? -12.679 7.850 -28.005 1.00 49.41 197 PHE A CA 1
ATOM 1587 C C . PHE A 1 197 ? -12.052 8.022 -29.394 1.00 49.41 197 PHE A C 1
ATOM 1589 O O . PHE A 1 197 ? -12.679 7.695 -30.399 1.00 49.41 197 PHE A O 1
ATOM 1596 N N . GLY A 1 198 ? -10.785 8.463 -29.422 1.00 42.66 198 GLY A N 1
ATOM 1597 C CA . GLY A 1 198 ? -9.949 8.542 -30.630 1.00 42.66 198 GLY A CA 1
ATOM 1598 C C . GLY A 1 198 ? -9.019 7.337 -30.848 1.00 42.66 198 GLY A C 1
ATOM 1599 O O . GLY A 1 198 ? -8.820 6.936 -31.992 1.00 42.66 198 GLY A O 1
ATOM 1600 N N . MET A 1 199 ? -8.474 6.724 -29.783 1.00 40.00 199 MET A N 1
ATOM 1601 C CA . MET A 1 199 ? -7.580 5.553 -29.870 1.00 40.00 199 MET A CA 1
ATOM 1602 C C . MET A 1 199 ? -7.495 4.790 -28.530 1.00 40.00 199 MET A C 1
ATOM 1604 O O . MET A 1 199 ? -7.549 5.404 -27.465 1.00 40.00 199 MET A O 1
ATOM 1608 N N . LYS A 1 200 ? -7.360 3.453 -28.556 1.00 52.34 200 LYS A N 1
ATOM 1609 C CA . LYS A 1 200 ? -7.112 2.612 -27.364 1.00 52.34 200 LYS A CA 1
ATOM 1610 C C . LYS A 1 200 ? -5.889 1.718 -27.603 1.00 52.34 200 LYS A C 1
ATOM 1612 O O . LYS A 1 200 ? -5.744 1.152 -28.681 1.00 52.34 200 LYS A O 1
ATOM 1617 N N . ILE A 1 201 ? -5.020 1.555 -26.612 1.00 46.47 201 ILE A N 1
ATOM 1618 C CA . ILE A 1 201 ? -3.908 0.594 -26.663 1.00 46.47 201 ILE A CA 1
ATOM 1619 C C . ILE A 1 201 ? -4.196 -0.458 -25.591 1.00 46.47 201 ILE A C 1
ATOM 1621 O O . ILE A 1 201 ? -4.151 -0.175 -24.395 1.00 46.47 201 ILE A O 1
ATOM 1625 N N . LYS A 1 202 ? -4.572 -1.664 -26.021 1.00 46.06 202 LYS A N 1
ATOM 1626 C CA . LYS A 1 202 ? -4.834 -2.807 -25.144 1.00 46.06 202 LYS A CA 1
ATOM 1627 C C . LYS A 1 202 ? -3.540 -3.606 -24.979 1.00 46.06 202 LYS A C 1
ATOM 1629 O O . LYS A 1 202 ? -2.823 -3.857 -25.936 1.00 46.06 202 LYS A O 1
ATOM 1634 N N . TRP A 1 203 ? -3.252 -4.048 -23.771 1.00 43.69 203 TRP A N 1
ATOM 1635 C CA . TRP A 1 203 ? -2.178 -4.998 -23.522 1.00 43.69 203 TRP A CA 1
ATOM 1636 C C . TRP A 1 203 ? -2.875 -6.314 -23.221 1.00 43.69 203 TRP A C 1
ATOM 1638 O O . TRP A 1 203 ? -3.721 -6.355 -22.324 1.00 43.69 203 TRP A O 1
ATOM 1648 N N . ASP A 1 204 ? -2.659 -7.333 -24.051 1.00 38.09 204 ASP A N 1
ATOM 1649 C CA . ASP A 1 204 ? -3.411 -8.584 -23.943 1.00 38.09 204 ASP A CA 1
ATOM 1650 C C . ASP A 1 204 ? -2.477 -9.752 -23.674 1.00 38.09 204 ASP A C 1
ATOM 1652 O O . ASP A 1 204 ? -1.541 -10.007 -24.428 1.00 38.09 204 ASP A O 1
ATOM 1656 N N . PHE A 1 205 ? -2.815 -10.487 -22.622 1.00 35.62 205 PHE A N 1
ATOM 1657 C CA . PHE A 1 205 ? -2.377 -11.851 -22.391 1.00 35.62 205 PHE A CA 1
ATOM 1658 C C . PHE A 1 205 ? -3.522 -12.726 -22.924 1.00 35.62 205 PHE A C 1
ATOM 1660 O O . PHE A 1 205 ? -4.495 -12.939 -22.219 1.00 35.62 205 PHE A O 1
ATOM 1667 N N . THR A 1 206 ? -3.464 -13.112 -24.201 1.00 25.08 206 THR A N 1
ATOM 1668 C CA . THR A 1 206 ? -4.343 -14.078 -24.908 1.00 25.08 206 THR A CA 1
ATOM 1669 C C . THR A 1 206 ? -5.851 -14.138 -24.508 1.00 25.08 206 THR A C 1
ATOM 1671 O O . THR A 1 206 ? -6.209 -14.757 -23.515 1.00 25.08 206 THR A O 1
ATOM 1674 N N . LEU A 1 207 ? -6.716 -13.552 -25.368 1.00 26.81 207 LEU A N 1
ATOM 1675 C CA . LEU A 1 207 ? -8.194 -13.674 -25.607 1.00 26.81 207 LEU A CA 1
ATOM 1676 C C . LEU A 1 207 ? -9.035 -14.751 -24.848 1.00 26.81 207 LEU A C 1
ATOM 1678 O O . LEU A 1 207 ? -8.532 -15.855 -24.657 1.00 26.81 207 LEU A O 1
ATOM 1682 N N . PRO A 1 208 ? -10.374 -14.558 -24.600 1.00 44.34 208 PRO A N 1
ATOM 1683 C CA . PRO A 1 208 ? -11.345 -14.104 -25.624 1.00 44.34 208 PRO A CA 1
ATOM 1684 C C . PRO A 1 208 ? -12.603 -13.288 -25.181 1.00 44.34 208 PRO A C 1
ATOM 1686 O O . PRO A 1 208 ? -12.853 -13.059 -24.005 1.00 44.34 208 PRO A O 1
ATOM 1689 N N . LEU A 1 209 ? -13.432 -12.944 -26.192 1.00 27.78 209 LEU A N 1
ATOM 1690 C CA . LEU A 1 209 ? -14.862 -12.537 -26.191 1.00 27.78 209 LEU A CA 1
ATOM 1691 C C . LEU A 1 209 ? -15.216 -11.034 -26.163 1.00 27.78 209 LEU A C 1
ATOM 1693 O O . LEU A 1 209 ? -15.555 -10.453 -25.138 1.00 27.78 209 LEU A O 1
ATOM 1697 N N . LEU A 1 210 ? -15.324 -10.451 -27.363 1.00 35.72 210 LEU A N 1
ATOM 1698 C CA . LEU A 1 210 ? -16.255 -9.354 -27.648 1.00 35.72 210 LEU A CA 1
ATOM 1699 C C . LEU A 1 210 ? -17.311 -9.842 -28.647 1.00 35.72 210 LEU A C 1
ATOM 1701 O O . LEU A 1 210 ? -17.195 -9.640 -29.851 1.00 35.72 210 LEU A O 1
ATOM 1705 N N . GLN A 1 211 ? -18.351 -10.502 -28.143 1.00 29.64 211 GLN A N 1
ATOM 1706 C CA . GLN A 1 211 ? -19.644 -10.526 -28.823 1.00 29.64 211 GLN A CA 1
ATOM 1707 C C . GLN A 1 211 ? -20.429 -9.339 -28.272 1.00 29.64 211 GLN A C 1
ATOM 1709 O O . GLN A 1 211 ? -20.664 -9.314 -27.073 1.00 29.64 211 GLN A O 1
ATOM 1714 N N . HIS A 1 212 ? -20.715 -8.334 -29.101 1.00 30.98 212 HIS A N 1
ATOM 1715 C CA . HIS A 1 212 ? -21.920 -7.484 -29.132 1.00 30.98 212 HIS A CA 1
ATOM 1716 C C . HIS A 1 212 ? -21.621 -6.281 -30.040 1.00 30.98 212 HIS A C 1
ATOM 1718 O O . HIS A 1 212 ? -20.679 -5.518 -29.830 1.00 30.98 212 HIS A O 1
ATOM 1724 N N . GLY A 1 213 ? -22.398 -6.165 -31.118 1.00 32.31 213 GLY A N 1
ATOM 1725 C CA . GLY A 1 213 ? -22.177 -5.197 -32.184 1.00 32.31 213 GLY A CA 1
ATOM 1726 C C . GLY A 1 213 ? -22.397 -3.751 -31.741 1.00 32.31 213 GLY A C 1
ATOM 1727 O O . GLY A 1 213 ? -23.479 -3.391 -31.287 1.00 32.31 213 GLY A O 1
ATOM 1728 N N . MET A 1 214 ? -21.397 -2.900 -31.978 1.00 30.80 214 MET A N 1
ATOM 1729 C CA . MET A 1 214 ? -21.547 -1.444 -31.961 1.00 30.80 214 MET A CA 1
ATOM 1730 C C . MET A 1 214 ? -21.234 -0.867 -33.347 1.00 30.80 214 MET A C 1
ATOM 1732 O O . MET A 1 214 ? -20.200 -1.161 -33.944 1.00 30.80 214 MET A O 1
ATOM 1736 N N . LYS A 1 215 ? -22.151 -0.054 -33.890 1.00 28.56 215 LYS A N 1
ATOM 1737 C CA . LYS A 1 215 ? -22.018 0.603 -35.202 1.00 28.56 215 LYS A CA 1
ATOM 1738 C C . LYS A 1 215 ? -21.153 1.876 -35.110 1.00 28.56 215 LYS A C 1
ATOM 1740 O O . LYS A 1 215 ? -21.455 2.766 -34.327 1.00 28.56 215 LYS A O 1
ATOM 1745 N N . ARG A 1 216 ? -20.154 1.959 -36.004 1.00 31.19 216 ARG A N 1
ATOM 1746 C CA . ARG A 1 216 ? -19.366 3.133 -36.463 1.00 31.19 216 ARG A CA 1
ATOM 1747 C C . ARG A 1 216 ? -18.775 4.068 -35.387 1.00 31.19 216 ARG A C 1
ATOM 1749 O O . ARG A 1 216 ? -19.152 5.228 -35.287 1.00 31.19 216 ARG A O 1
ATOM 1756 N N . LEU A 1 217 ? -17.726 3.593 -34.720 1.00 32.34 217 LEU A N 1
ATOM 1757 C CA . LEU A 1 217 ? -16.502 4.364 -34.454 1.00 32.34 217 LEU A CA 1
ATOM 1758 C C . LEU A 1 217 ? -15.326 3.468 -34.863 1.00 32.34 217 LEU A C 1
ATOM 1760 O O . LEU A 1 217 ? -15.305 2.295 -34.489 1.00 32.34 217 LEU A O 1
ATOM 1764 N N . THR A 1 218 ? -14.366 3.977 -35.637 1.00 37.75 218 THR A N 1
ATOM 1765 C CA . THR A 1 218 ? -13.158 3.2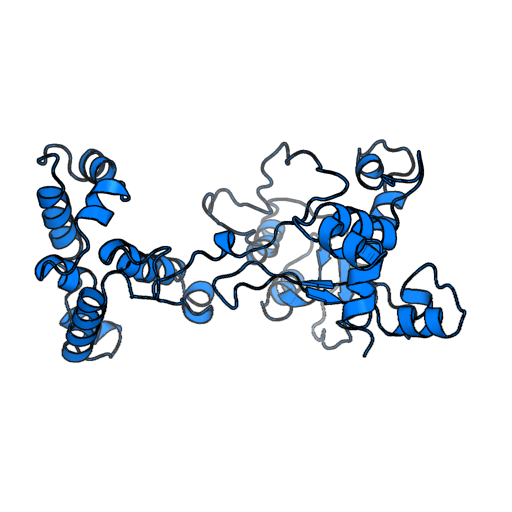16 -35.994 1.00 37.75 218 THR A CA 1
ATOM 1766 C C . THR A 1 218 ? -12.233 3.170 -34.781 1.00 37.75 218 THR A C 1
ATOM 1768 O O . THR A 1 218 ? -11.315 3.973 -34.648 1.00 37.75 218 THR A O 1
ATOM 1771 N N . LEU A 1 219 ? -12.514 2.262 -33.850 1.00 48.16 219 LEU A N 1
ATOM 1772 C CA . LEU A 1 219 ? -11.644 1.986 -32.715 1.00 48.16 219 LEU A CA 1
ATOM 1773 C C . LEU A 1 219 ? -10.361 1.333 -33.240 1.00 48.16 219 LEU A C 1
ATOM 1775 O O . LEU A 1 219 ? -10.406 0.238 -33.796 1.00 48.16 219 LEU A O 1
ATOM 1779 N N . ARG A 1 220 ? -9.216 1.994 -33.059 1.00 53.09 220 ARG A N 1
ATOM 1780 C CA . ARG A 1 220 ? -7.907 1.345 -33.202 1.00 53.09 220 ARG A CA 1
ATOM 1781 C C . ARG A 1 220 ? -7.527 0.768 -31.850 1.00 53.09 220 ARG A C 1
ATOM 1783 O O . ARG A 1 220 ? -7.487 1.517 -30.875 1.00 53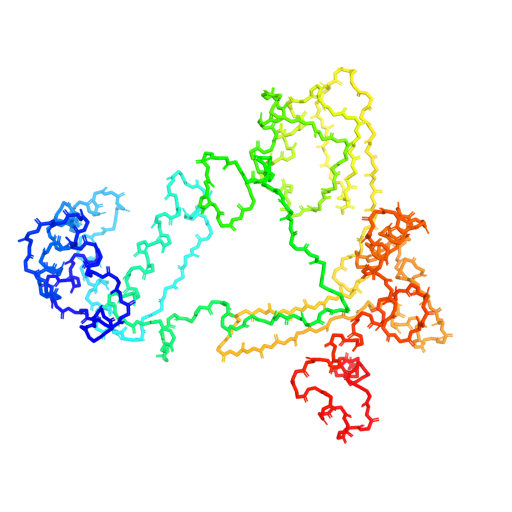.09 220 ARG A O 1
ATOM 1790 N N . ILE A 1 221 ? -7.315 -0.544 -31.819 1.00 65.06 221 ILE A N 1
ATOM 1791 C CA . ILE A 1 221 ? -6.827 -1.292 -30.665 1.00 65.06 221 ILE A CA 1
ATOM 1792 C C . ILE A 1 221 ? -5.492 -1.896 -31.074 1.00 65.06 221 ILE A C 1
ATOM 1794 O O . ILE A 1 221 ? -5.444 -2.730 -31.973 1.00 65.06 221 ILE A O 1
ATOM 1798 N N . TYR A 1 222 ? -4.423 -1.459 -30.423 1.00 68.56 222 TYR A N 1
ATOM 1799 C CA . TYR A 1 222 ? -3.139 -2.152 -30.479 1.00 68.56 222 TYR A CA 1
ATOM 1800 C C . TYR A 1 222 ? -3.141 -3.219 -29.399 1.00 68.56 222 TYR A C 1
ATOM 1802 O O . TYR A 1 222 ? -3.637 -2.933 -28.316 1.00 68.56 222 TYR A O 1
ATOM 1810 N N . VAL A 1 223 ? -2.649 -4.416 -29.711 1.00 73.25 223 VAL A N 1
ATOM 1811 C CA . VAL A 1 223 ? -2.424 -5.495 -28.746 1.00 73.25 223 VAL A CA 1
ATOM 1812 C C . VAL A 1 223 ? -0.926 -5.727 -28.676 1.00 73.25 223 VAL A C 1
ATOM 1814 O O . VAL A 1 223 ? -0.328 -6.104 -29.680 1.00 73.25 223 VAL A O 1
ATOM 1817 N N . LEU A 1 224 ? -0.332 -5.443 -27.519 1.00 78.69 224 LEU A N 1
ATOM 1818 C CA . LEU A 1 224 ? 1.102 -5.605 -27.292 1.00 78.69 224 LEU A CA 1
ATOM 1819 C C . LEU A 1 224 ? 1.351 -6.863 -26.445 1.00 78.69 224 LEU A C 1
ATOM 1821 O O . LEU A 1 224 ? 0.789 -6.940 -25.347 1.00 78.69 224 LEU A O 1
ATOM 1825 N N . PRO A 1 225 ? 2.134 -7.842 -26.940 1.00 81.00 225 PRO A N 1
ATOM 1826 C CA . PRO A 1 225 ? 2.464 -9.039 -26.180 1.00 81.00 225 PRO A CA 1
ATOM 1827 C C . PRO A 1 225 ? 3.508 -8.708 -25.107 1.00 81.00 225 PRO A C 1
ATOM 1829 O O . PRO A 1 225 ? 4.600 -8.241 -25.432 1.00 81.00 225 PRO A O 1
ATOM 1832 N N . MET A 1 226 ? 3.169 -8.962 -23.840 1.00 83.00 226 MET A N 1
ATOM 1833 C CA . MET A 1 226 ? 4.059 -8.724 -22.702 1.00 83.00 226 MET A CA 1
ATOM 1834 C C . MET A 1 226 ? 4.380 -10.000 -21.934 1.00 83.00 226 MET A C 1
ATOM 1836 O O . MET A 1 226 ? 3.528 -10.877 -21.786 1.00 83.00 226 MET A O 1
ATOM 1840 N N . GLY A 1 227 ? 5.615 -10.075 -21.443 1.00 80.94 227 GLY A N 1
ATOM 1841 C CA . GLY A 1 227 ? 6.176 -11.224 -20.751 1.00 80.94 227 GLY A CA 1
ATOM 1842 C C . GLY A 1 227 ? 5.555 -11.413 -19.378 1.00 80.94 227 GLY A C 1
ATOM 1843 O O . GLY A 1 227 ? 5.366 -10.455 -18.621 1.00 80.94 227 GLY A O 1
ATOM 1844 N N . HIS A 1 228 ? 5.252 -12.661 -19.035 1.00 80.50 228 HIS A N 1
ATOM 1845 C CA . HIS A 1 228 ? 4.697 -13.031 -17.742 1.00 80.50 228 HIS A CA 1
ATOM 1846 C C . HIS A 1 228 ? 5.710 -13.796 -16.889 1.00 80.50 228 HIS A C 1
ATOM 1848 O O . HIS A 1 228 ? 6.442 -14.655 -17.375 1.00 80.50 228 HIS A O 1
ATOM 1854 N N . SER A 1 229 ? 5.690 -13.553 -15.576 1.00 83.75 229 SER A N 1
ATOM 1855 C CA . SER A 1 229 ? 6.448 -14.314 -14.576 1.00 83.75 229 SER A CA 1
ATOM 1856 C C . SER A 1 229 ? 7.933 -14.492 -14.930 1.00 83.75 229 SER A C 1
ATOM 1858 O O . SER A 1 229 ? 8.721 -13.601 -14.648 1.00 83.75 229 SER A O 1
ATOM 1860 N N . SER A 1 230 ? 8.319 -15.630 -15.520 1.00 88.44 230 SER A N 1
ATOM 1861 C CA . SER A 1 230 ? 9.697 -15.999 -15.876 1.00 88.44 230 SER A CA 1
ATOM 1862 C C . SER A 1 230 ? 10.221 -15.344 -17.153 1.00 88.44 230 SER A C 1
ATOM 1864 O O . SER A 1 230 ? 11.374 -15.559 -17.503 1.00 88.44 230 SER A O 1
ATOM 1866 N N . GLU A 1 231 ? 9.394 -14.590 -17.870 1.00 88.62 231 GLU A N 1
ATOM 1867 C CA . GLU A 1 231 ? 9.754 -13.913 -19.125 1.00 88.62 231 GLU A CA 1
ATOM 1868 C C . GLU A 1 231 ? 10.214 -12.462 -18.912 1.00 88.62 231 GLU A C 1
ATOM 1870 O O . GLU A 1 231 ? 10.515 -11.764 -19.880 1.00 88.62 231 GLU A O 1
ATOM 1875 N N . ARG A 1 232 ? 10.253 -12.000 -17.657 1.00 88.69 232 ARG A N 1
ATOM 1876 C CA . ARG A 1 232 ? 10.576 -10.622 -17.276 1.00 88.69 232 ARG A CA 1
ATOM 1877 C C . ARG A 1 232 ? 11.413 -10.561 -16.009 1.00 88.69 232 ARG A C 1
ATOM 1879 O O . ARG A 1 232 ? 11.412 -11.497 -15.201 1.00 88.69 232 ARG A O 1
ATOM 1886 N N . HIS A 1 233 ? 12.045 -9.419 -15.817 1.00 90.19 233 HIS A N 1
ATOM 1887 C CA . HIS A 1 233 ? 12.503 -8.984 -14.520 1.00 90.19 233 HIS A CA 1
ATOM 1888 C C . HIS A 1 233 ? 11.311 -8.666 -13.610 1.00 90.19 233 HIS A C 1
ATOM 1890 O O . HIS A 1 233 ? 10.258 -8.187 -14.052 1.00 90.19 233 HIS A O 1
ATOM 1896 N N . ASP A 1 234 ? 11.466 -8.983 -12.330 1.00 87.81 234 ASP A N 1
ATOM 1897 C CA . ASP A 1 234 ? 10.454 -8.704 -11.316 1.00 87.81 234 ASP A CA 1
ATOM 1898 C C . ASP A 1 234 ? 11.139 -8.439 -9.977 1.00 87.81 234 ASP A C 1
ATOM 1900 O O . ASP A 1 234 ? 11.952 -9.249 -9.520 1.00 87.81 234 ASP A O 1
ATOM 1904 N N . LEU A 1 235 ? 10.809 -7.312 -9.352 1.00 87.12 235 LEU A N 1
ATOM 1905 C CA . LEU A 1 235 ? 11.239 -6.985 -8.001 1.00 87.12 235 LEU A CA 1
ATOM 1906 C C . LEU A 1 235 ? 10.039 -7.071 -7.072 1.00 87.12 235 LEU A C 1
ATOM 1908 O O . LEU A 1 235 ? 9.066 -6.327 -7.186 1.00 87.12 235 LEU A O 1
ATOM 1912 N N . ILE A 1 236 ? 10.147 -7.967 -6.108 1.00 86.12 236 ILE A N 1
ATOM 1913 C CA . ILE A 1 236 ? 9.056 -8.347 -5.236 1.00 86.12 236 ILE A CA 1
ATOM 1914 C C . ILE A 1 236 ? 9.410 -7.975 -3.803 1.00 86.12 236 ILE A C 1
ATOM 1916 O O . ILE A 1 236 ? 10.484 -8.294 -3.308 1.00 86.12 236 ILE A O 1
ATOM 1920 N N . SER A 1 237 ? 8.469 -7.348 -3.109 1.00 86.50 237 SER A N 1
ATOM 1921 C CA . SER A 1 237 ? 8.508 -7.184 -1.660 1.00 86.50 237 SER A CA 1
ATOM 1922 C C . SER A 1 237 ? 7.090 -7.385 -1.140 1.00 86.50 237 SER A C 1
ATOM 1924 O O . SER A 1 237 ? 6.168 -6.705 -1.596 1.00 86.50 237 SER A O 1
ATOM 1926 N N . TYR A 1 238 ? 6.905 -8.354 -0.242 1.00 80.88 238 TYR A N 1
ATOM 1927 C CA . TYR A 1 238 ? 5.607 -8.645 0.369 1.00 80.88 238 TYR A CA 1
ATOM 1928 C C . TYR A 1 238 ? 5.704 -8.629 1.890 1.00 80.88 238 TYR A C 1
ATOM 1930 O O . TYR A 1 238 ? 6.675 -9.101 2.477 1.00 80.88 238 TYR A O 1
ATOM 1938 N N . GLU A 1 239 ? 4.637 -8.203 2.545 1.00 81.19 239 GLU A N 1
ATOM 1939 C CA . GLU A 1 239 ? 4.549 -8.082 3.998 1.00 81.19 239 GLU A CA 1
ATOM 1940 C C . GLU A 1 239 ? 4.168 -9.425 4.659 1.00 81.19 239 GLU A C 1
ATOM 1942 O O . GLU A 1 239 ? 3.215 -9.517 5.431 1.00 81.19 239 GLU A O 1
ATOM 1947 N N . THR A 1 240 ? 4.888 -10.502 4.322 1.00 80.38 240 THR A N 1
ATOM 1948 C CA . THR A 1 240 ? 4.607 -11.874 4.799 1.00 80.38 240 THR A CA 1
ATOM 1949 C C . THR A 1 240 ? 5.011 -12.116 6.251 1.00 80.38 240 THR A C 1
ATOM 1951 O O . THR A 1 240 ? 4.517 -13.048 6.881 1.00 80.38 240 THR A O 1
ATOM 1954 N N . HIS A 1 241 ? 5.914 -11.299 6.788 1.00 81.19 241 HIS A N 1
ATOM 1955 C CA . HIS A 1 241 ? 6.390 -11.371 8.164 1.00 81.19 241 HIS A CA 1
ATOM 1956 C C . HIS A 1 241 ? 6.880 -9.994 8.638 1.00 81.19 241 HIS A C 1
ATOM 1958 O O . HIS A 1 241 ? 6.900 -9.029 7.877 1.00 81.19 241 HIS A O 1
ATOM 1964 N N . SER A 1 242 ? 7.266 -9.906 9.913 1.00 79.44 242 SER A N 1
ATOM 1965 C CA . SER A 1 242 ? 7.859 -8.716 10.541 1.00 79.44 242 SER A CA 1
ATOM 1966 C C . SER A 1 242 ? 9.294 -8.487 10.050 1.00 79.44 242 SER A C 1
ATOM 1968 O O . SER A 1 242 ? 10.253 -8.628 10.811 1.00 79.44 242 SER A O 1
ATOM 1970 N N . GLY A 1 243 ? 9.446 -8.196 8.765 1.00 82.94 243 GLY A N 1
ATOM 1971 C CA . GLY A 1 243 ? 10.733 -7.984 8.130 1.00 82.94 243 GLY A CA 1
ATOM 1972 C C . GLY A 1 243 ? 10.582 -7.362 6.753 1.00 82.94 243 GLY A C 1
ATOM 1973 O O . GLY A 1 243 ? 9.575 -7.541 6.070 1.00 82.94 243 GLY A O 1
ATOM 1974 N N . LEU A 1 244 ? 11.620 -6.636 6.358 1.00 85.44 244 LEU A N 1
ATOM 1975 C CA . LEU A 1 244 ? 11.783 -6.116 5.014 1.00 85.44 244 LEU A CA 1
ATOM 1976 C C . LEU A 1 244 ? 12.587 -7.137 4.212 1.00 85.44 244 LEU A C 1
ATOM 1978 O O . LEU A 1 244 ? 13.716 -7.457 4.580 1.00 85.44 244 LEU A O 1
ATOM 1982 N N . TRP A 1 245 ? 12.029 -7.633 3.116 1.00 85.94 245 TRP A N 1
ATOM 1983 C CA . TRP A 1 245 ? 12.767 -8.476 2.183 1.00 85.94 245 TRP A CA 1
ATOM 1984 C C . TRP A 1 245 ? 12.488 -8.053 0.747 1.00 85.94 245 TRP A C 1
ATOM 1986 O O . TRP A 1 245 ? 11.446 -7.461 0.437 1.00 85.94 245 TRP A O 1
ATOM 1996 N N . ILE A 1 246 ? 13.453 -8.365 -0.110 1.00 87.44 246 ILE A N 1
ATOM 1997 C CA . ILE A 1 246 ? 13.356 -8.211 -1.553 1.00 87.44 246 ILE A CA 1
ATOM 1998 C C . ILE A 1 246 ? 13.567 -9.577 -2.198 1.00 87.44 246 ILE A C 1
ATOM 2000 O O . ILE A 1 246 ? 14.428 -10.352 -1.785 1.00 87.44 246 ILE A O 1
ATOM 2004 N N . GLY A 1 247 ? 12.741 -9.891 -3.182 1.00 87.25 247 GLY A N 1
ATOM 2005 C CA . GLY A 1 247 ? 12.941 -10.981 -4.119 1.00 87.25 247 GLY A CA 1
ATOM 2006 C C . GLY A 1 247 ? 13.180 -10.385 -5.493 1.00 87.25 247 GLY A C 1
ATOM 2007 O O . GLY A 1 247 ? 12.525 -9.417 -5.866 1.00 87.25 247 GLY A O 1
ATOM 2008 N N . TYR A 1 248 ? 14.097 -10.971 -6.247 1.00 87.50 248 TYR A N 1
ATOM 2009 C CA . TYR A 1 248 ? 14.352 -10.588 -7.626 1.00 87.50 248 TYR A CA 1
ATOM 2010 C C . TYR A 1 248 ? 14.197 -11.810 -8.508 1.00 87.50 248 TYR A C 1
ATOM 2012 O O . TYR A 1 248 ? 14.688 -12.893 -8.179 1.00 87.50 248 TYR A O 1
ATOM 2020 N N . ARG A 1 249 ? 13.522 -11.625 -9.631 1.00 86.81 249 ARG A N 1
ATOM 2021 C CA . ARG A 1 249 ? 13.457 -12.601 -10.704 1.00 86.81 249 ARG A CA 1
ATOM 2022 C C . ARG A 1 249 ? 14.112 -12.002 -11.934 1.00 86.81 249 ARG A C 1
ATOM 2024 O O . ARG A 1 249 ? 13.877 -10.844 -12.249 1.00 86.81 249 ARG A O 1
ATOM 2031 N N . GLN A 1 250 ? 14.872 -12.831 -12.634 1.00 88.56 250 GLN A N 1
ATOM 2032 C CA . GLN A 1 250 ? 15.422 -12.536 -13.950 1.00 88.56 250 GLN A CA 1
ATOM 2033 C C . GLN A 1 250 ? 14.665 -13.318 -15.040 1.00 88.56 250 GLN A C 1
ATOM 2035 O O . GLN A 1 250 ? 14.156 -14.412 -14.759 1.00 88.56 250 GLN A O 1
ATOM 2040 N N . PRO A 1 251 ? 14.601 -12.806 -16.281 1.00 91.81 251 PRO A N 1
ATOM 2041 C CA . PRO A 1 251 ? 13.993 -13.504 -17.405 1.00 91.81 251 PRO A CA 1
ATOM 2042 C C . PRO A 1 251 ? 14.773 -14.787 -17.722 1.00 91.81 251 PRO A C 1
ATOM 2044 O O . PRO A 1 251 ? 15.909 -14.760 -18.196 1.00 91.81 251 PRO A O 1
ATOM 2047 N N . VAL A 1 252 ? 14.146 -15.936 -17.476 1.00 92.31 252 VAL A N 1
ATOM 2048 C CA . VAL A 1 252 ? 14.785 -17.262 -17.499 1.00 92.31 252 VAL A CA 1
ATOM 2049 C C . VAL A 1 252 ? 15.320 -17.610 -18.884 1.00 92.31 252 VAL A C 1
ATOM 2051 O O . VAL A 1 252 ? 16.424 -18.133 -19.000 1.00 92.31 252 VAL A O 1
ATOM 2054 N N . LEU A 1 253 ? 14.566 -17.312 -19.945 1.00 92.19 253 LEU A N 1
ATOM 2055 C CA . LEU A 1 253 ? 14.987 -17.618 -21.316 1.00 92.19 253 LEU A CA 1
ATOM 2056 C C . LEU A 1 253 ? 16.127 -16.719 -21.793 1.00 92.19 253 LEU A C 1
ATOM 2058 O O . LEU A 1 253 ? 17.016 -17.184 -22.510 1.00 92.19 253 LEU A O 1
ATOM 2062 N N . ARG A 1 254 ? 16.135 -15.458 -21.352 1.00 92.25 254 ARG A N 1
ATOM 2063 C CA . ARG A 1 254 ? 17.237 -14.529 -21.602 1.00 92.25 254 ARG A CA 1
ATOM 2064 C C . ARG A 1 254 ? 18.512 -15.021 -20.929 1.00 92.25 254 ARG A C 1
ATOM 2066 O O . ARG A 1 254 ? 19.550 -15.107 -21.579 1.00 92.25 254 ARG A O 1
ATOM 2073 N N . GLU A 1 255 ? 18.419 -15.400 -19.659 1.00 91.38 255 GLU A N 1
ATOM 2074 C CA . GLU A 1 255 ? 19.559 -15.903 -18.895 1.00 91.38 255 GLU A CA 1
ATOM 2075 C C . GLU A 1 255 ? 20.055 -17.255 -19.426 1.00 91.38 255 GLU A C 1
ATOM 2077 O O . GLU A 1 255 ? 21.257 -17.484 -19.567 1.00 91.38 255 GLU A O 1
ATOM 2082 N N . TYR A 1 256 ? 19.141 -18.142 -19.823 1.00 92.31 256 TYR A N 1
ATOM 2083 C CA . TYR A 1 256 ? 19.500 -19.374 -20.517 1.00 92.31 256 TYR A CA 1
ATOM 2084 C C . TYR A 1 256 ? 20.269 -19.082 -21.814 1.00 92.31 256 TYR A C 1
ATOM 2086 O O . TYR A 1 256 ? 21.306 -19.697 -22.060 1.00 92.31 256 TYR A O 1
ATOM 2094 N N . ALA A 1 257 ? 19.811 -18.124 -22.626 1.00 93.00 257 ALA A N 1
ATOM 2095 C CA . ALA A 1 257 ? 20.504 -17.723 -23.847 1.00 93.00 257 ALA A CA 1
ATOM 2096 C C . ALA A 1 257 ? 21.913 -17.163 -23.559 1.00 93.00 257 ALA A C 1
ATOM 2098 O O . ALA A 1 257 ? 22.857 -17.582 -24.235 1.00 93.00 257 ALA A O 1
ATOM 2099 N N . ARG A 1 258 ? 22.067 -16.326 -22.520 1.00 91.38 258 ARG A N 1
ATOM 2100 C CA . ARG A 1 258 ? 23.366 -15.828 -22.013 1.00 91.38 258 ARG A CA 1
ATOM 2101 C C . ARG A 1 258 ? 24.323 -16.963 -21.669 1.00 91.38 258 ARG A C 1
ATOM 2103 O O . ARG A 1 258 ? 25.450 -17.002 -22.159 1.00 91.38 258 ARG A O 1
ATOM 2110 N N . ARG A 1 259 ? 23.852 -17.979 -20.944 1.00 90.38 259 ARG A N 1
ATOM 2111 C CA . ARG A 1 259 ? 24.659 -19.169 -20.603 1.00 90.38 259 ARG A CA 1
ATOM 2112 C C . ARG A 1 259 ? 25.034 -20.036 -21.802 1.00 90.38 259 ARG A C 1
ATOM 2114 O O . ARG A 1 259 ? 26.019 -20.764 -21.737 1.00 90.38 259 ARG A O 1
ATOM 2121 N N . GLN A 1 260 ? 24.276 -19.958 -22.892 1.00 94.25 260 GLN A N 1
ATOM 2122 C CA . GLN A 1 260 ? 24.608 -20.600 -24.168 1.00 94.25 260 GLN A CA 1
ATOM 2123 C C . GLN A 1 260 ? 25.529 -19.731 -25.050 1.00 94.25 260 GLN A C 1
ATOM 2125 O O . GLN A 1 260 ? 25.749 -20.066 -26.214 1.00 94.25 260 GLN A O 1
ATOM 2130 N N . GLY A 1 261 ? 26.058 -18.618 -24.528 1.00 93.88 261 GLY A N 1
ATOM 2131 C CA . GLY A 1 261 ? 26.961 -17.715 -25.245 1.00 93.88 261 GLY A CA 1
ATOM 2132 C C . GLY A 1 261 ? 26.264 -16.758 -26.215 1.00 93.88 261 GLY A C 1
ATOM 2133 O O . GLY A 1 261 ? 26.920 -16.202 -27.095 1.00 93.88 261 GLY A O 1
ATOM 2134 N N . LYS A 1 262 ? 24.942 -16.582 -26.104 1.00 93.81 262 LYS A N 1
ATOM 2135 C CA . LYS A 1 262 ? 24.195 -15.556 -26.847 1.00 93.81 262 LYS A CA 1
ATOM 2136 C C . LYS A 1 262 ? 24.046 -14.313 -25.979 1.00 93.81 262 LYS A C 1
ATOM 2138 O O . LYS A 1 262 ? 23.743 -14.440 -24.808 1.00 93.81 262 LYS A O 1
ATOM 2143 N N . GLU A 1 263 ? 24.114 -13.124 -26.561 1.00 90.88 263 GLU A N 1
ATOM 2144 C CA . GLU A 1 263 ? 23.940 -11.866 -25.819 1.00 90.88 263 GLU A CA 1
ATOM 2145 C C . GLU A 1 263 ? 22.686 -11.120 -26.306 1.00 90.88 263 GLU A C 1
ATOM 2147 O O . GLU A 1 263 ? 22.798 -10.197 -27.115 1.00 90.88 263 GLU A O 1
ATOM 2152 N N . PRO A 1 264 ? 21.470 -11.545 -25.903 1.00 92.38 264 PRO A N 1
ATOM 2153 C CA . PRO A 1 264 ? 20.252 -10.814 -26.235 1.00 92.38 264 PRO A CA 1
ATOM 2154 C C . PRO A 1 264 ? 20.236 -9.442 -25.539 1.00 92.38 264 PRO A C 1
ATOM 2156 O O . PRO A 1 264 ? 20.313 -9.334 -24.309 1.00 92.38 264 PRO A O 1
ATOM 2159 N N . GLU A 1 265 ? 20.090 -8.394 -26.345 1.00 90.94 265 GLU A N 1
ATOM 2160 C CA . GLU A 1 265 ? 19.930 -7.007 -25.903 1.00 90.94 265 GLU A CA 1
ATOM 2161 C C . GLU A 1 265 ? 18.567 -6.789 -25.233 1.00 90.94 265 GLU A C 1
ATOM 2163 O O . GLU A 1 265 ? 18.490 -6.089 -24.225 1.00 90.94 265 GLU A O 1
ATOM 2168 N N . PHE A 1 266 ? 17.515 -7.436 -25.745 1.00 93.62 266 PHE A N 1
ATOM 2169 C CA . PHE A 1 266 ? 16.144 -7.298 -25.251 1.00 93.62 266 PHE A CA 1
ATOM 2170 C C . PHE A 1 266 ? 15.484 -8.653 -25.003 1.00 93.62 266 PHE A C 1
ATOM 2172 O O . PHE A 1 266 ? 15.759 -9.644 -25.688 1.00 93.62 266 PHE A O 1
ATOM 2179 N N . THR A 1 267 ? 14.533 -8.682 -24.074 1.00 91.19 267 THR A N 1
ATOM 2180 C CA . THR A 1 267 ? 13.771 -9.887 -23.712 1.00 91.19 267 THR A CA 1
ATOM 2181 C C . THR A 1 267 ? 13.029 -10.520 -24.889 1.00 91.19 267 THR A C 1
ATOM 2183 O O . THR A 1 267 ? 13.074 -11.746 -25.027 1.00 91.19 267 THR A O 1
ATOM 2186 N N . TYR A 1 268 ? 12.459 -9.727 -25.806 1.00 92.69 268 TYR A N 1
ATOM 2187 C CA . TYR A 1 268 ? 11.732 -10.235 -26.983 1.00 92.69 268 TYR A CA 1
ATOM 2188 C C . TYR A 1 268 ? 12.584 -11.087 -27.933 1.00 92.69 268 TYR A C 1
ATOM 2190 O O . TYR A 1 268 ? 12.042 -11.881 -28.697 1.00 92.69 268 TYR A O 1
ATOM 2198 N N . GLN A 1 269 ? 13.913 -10.948 -27.890 1.00 95.19 269 GLN A N 1
ATOM 2199 C CA . GLN A 1 269 ? 14.837 -11.749 -28.700 1.00 95.19 269 GLN A CA 1
ATOM 2200 C C . GLN A 1 269 ? 14.992 -13.178 -28.157 1.00 95.19 269 GLN A C 1
ATOM 2202 O O . GLN A 1 269 ? 15.446 -14.072 -28.872 1.00 95.19 269 GLN A O 1
ATOM 2207 N N . SER A 1 270 ? 14.641 -13.386 -26.886 1.00 93.81 270 SER A N 1
ATOM 2208 C CA . SER A 1 270 ? 14.734 -14.672 -26.186 1.00 93.81 270 SER A CA 1
ATOM 2209 C C . SER A 1 270 ? 13.373 -15.267 -25.824 1.00 93.81 270 SER A C 1
ATOM 2211 O O . SER A 1 270 ? 13.241 -16.490 -25.765 1.00 93.81 270 SER A O 1
ATOM 2213 N N . ASN A 1 271 ? 12.359 -14.427 -25.616 1.00 91.06 271 ASN A N 1
ATOM 2214 C CA . ASN A 1 271 ? 11.011 -14.867 -25.301 1.00 91.06 271 ASN A CA 1
ATOM 2215 C C . ASN A 1 271 ? 10.281 -15.354 -26.569 1.00 91.06 271 ASN A C 1
ATOM 2217 O O . ASN A 1 271 ? 10.427 -14.752 -27.638 1.00 91.06 271 ASN A O 1
ATOM 2221 N N . PRO A 1 272 ? 9.460 -16.416 -26.486 1.00 87.56 272 PRO A N 1
ATOM 2222 C CA . PRO A 1 272 ? 8.718 -16.918 -27.634 1.00 87.56 272 PRO A CA 1
ATOM 2223 C C . PRO A 1 272 ? 7.720 -15.874 -28.143 1.00 87.56 272 PRO A C 1
ATOM 2225 O O . PRO A 1 272 ? 6.965 -15.311 -27.362 1.00 87.56 272 PRO A O 1
ATOM 2228 N N . GLY A 1 273 ? 7.669 -15.652 -29.459 1.00 87.69 273 GLY A N 1
ATOM 2229 C CA . GLY A 1 273 ? 6.665 -14.773 -30.072 1.00 87.69 273 GLY A CA 1
ATOM 2230 C C . GLY A 1 273 ? 6.954 -13.272 -29.969 1.00 87.69 273 GLY A C 1
ATOM 2231 O O . GLY A 1 273 ? 6.008 -12.492 -30.000 1.00 87.69 273 GLY A O 1
ATOM 2232 N N . GLU A 1 274 ? 8.228 -12.876 -29.854 1.00 89.62 274 GLU A N 1
ATOM 2233 C CA . GLU A 1 274 ? 8.653 -11.463 -29.791 1.00 89.62 274 GLU A CA 1
ATOM 2234 C C . GLU A 1 274 ? 8.018 -10.703 -28.611 1.00 89.62 274 GLU A C 1
ATOM 2236 O O . GLU A 1 274 ? 7.636 -9.535 -28.703 1.00 89.62 274 GLU A O 1
ATOM 2241 N N . VAL A 1 275 ? 7.909 -11.393 -27.476 1.00 88.62 275 VAL A N 1
ATOM 2242 C CA . VAL A 1 275 ? 7.277 -10.895 -26.252 1.00 88.62 275 VAL A CA 1
ATOM 2243 C C . VAL A 1 275 ? 8.252 -10.028 -25.450 1.00 88.62 275 VAL A C 1
ATOM 2245 O O . VAL A 1 275 ? 9.282 -10.510 -24.975 1.00 88.62 275 VAL A O 1
ATOM 2248 N N . TRP A 1 276 ? 7.901 -8.760 -25.252 1.00 87.69 276 TRP A N 1
ATOM 2249 C CA . TRP A 1 276 ? 8.687 -7.809 -24.460 1.00 87.69 276 TRP A CA 1
ATOM 2250 C C . TRP A 1 276 ? 8.401 -7.935 -22.967 1.00 87.69 276 TRP A C 1
ATOM 2252 O O . TRP A 1 276 ? 7.270 -8.198 -22.574 1.00 87.69 276 TRP A O 1
ATOM 2262 N N . GLU A 1 277 ? 9.377 -7.661 -22.110 1.00 88.31 277 GLU A N 1
ATOM 2263 C CA . GLU A 1 277 ? 9.081 -7.286 -20.730 1.00 88.31 277 GLU A CA 1
ATOM 2264 C C . GLU A 1 277 ? 8.632 -5.824 -20.617 1.00 88.31 277 GLU A C 1
ATOM 2266 O O . GLU A 1 277 ? 8.971 -4.969 -21.437 1.00 88.31 277 GLU A O 1
ATOM 2271 N N . GLU A 1 278 ? 7.859 -5.533 -19.572 1.00 86.25 278 GLU A N 1
ATOM 2272 C CA . GLU A 1 278 ? 7.215 -4.227 -19.417 1.00 86.25 278 GLU A CA 1
ATOM 2273 C C . GLU A 1 278 ? 8.218 -3.111 -19.131 1.00 86.25 278 GLU A C 1
ATOM 2275 O O . GLU A 1 278 ? 8.092 -2.029 -19.700 1.00 86.25 278 GLU A O 1
ATOM 2280 N N . ASP A 1 279 ? 9.219 -3.367 -18.291 1.00 89.81 279 ASP A N 1
ATOM 2281 C CA . ASP A 1 279 ? 10.198 -2.350 -17.907 1.00 89.81 279 ASP A CA 1
ATOM 2282 C C . ASP A 1 279 ? 11.018 -1.896 -19.128 1.00 89.81 279 ASP A C 1
ATOM 2284 O O . ASP A 1 279 ? 11.122 -0.697 -19.393 1.00 89.81 279 ASP A O 1
ATOM 2288 N N . GLU A 1 280 ? 11.514 -2.844 -19.938 1.00 92.69 280 GLU A N 1
ATOM 2289 C CA . GLU A 1 280 ? 12.180 -2.551 -21.216 1.00 92.69 280 GLU A CA 1
ATOM 2290 C C . GLU A 1 280 ? 11.258 -1.783 -22.158 1.00 92.69 280 GLU A C 1
ATOM 2292 O O . GLU A 1 280 ? 11.658 -0.762 -22.717 1.00 92.69 280 GLU A O 1
ATOM 2297 N N . PHE A 1 281 ? 10.009 -2.230 -22.314 1.00 91.38 281 PHE A N 1
ATOM 2298 C CA . PHE A 1 281 ? 9.058 -1.545 -23.180 1.00 91.38 281 PHE A CA 1
ATOM 2299 C C . PHE A 1 281 ? 8.844 -0.085 -22.749 1.00 91.38 281 PHE A C 1
ATOM 2301 O O . PHE A 1 281 ? 8.830 0.811 -23.597 1.00 91.38 281 PHE A O 1
ATOM 2308 N N . TRP A 1 282 ? 8.684 0.180 -21.450 1.00 90.25 282 TRP A N 1
ATOM 2309 C CA . TRP A 1 282 ? 8.455 1.535 -20.947 1.00 90.25 282 TRP A CA 1
ATOM 2310 C C . TRP A 1 282 ? 9.681 2.427 -21.098 1.00 90.25 282 TRP A C 1
ATOM 2312 O O . TRP A 1 282 ? 9.519 3.598 -21.451 1.00 90.25 282 TRP A O 1
ATOM 2322 N N . ILE A 1 283 ? 10.886 1.888 -20.909 1.00 93.69 283 ILE A N 1
ATOM 2323 C CA . ILE A 1 283 ? 12.140 2.590 -21.206 1.00 93.69 283 ILE A CA 1
ATOM 2324 C C . ILE A 1 283 ? 12.203 2.940 -22.702 1.00 93.69 283 ILE A C 1
ATOM 2326 O O . ILE A 1 283 ? 12.390 4.105 -23.066 1.00 93.69 283 ILE A O 1
ATOM 2330 N N . GLU A 1 284 ? 11.972 1.962 -23.583 1.00 94.75 284 GLU A N 1
ATOM 2331 C CA . GLU A 1 284 ? 12.040 2.146 -25.035 1.00 94.75 284 GLU A CA 1
ATOM 2332 C C . GLU A 1 284 ? 10.997 3.141 -25.558 1.00 94.75 284 GLU A C 1
ATOM 2334 O O . GLU A 1 284 ? 11.305 3.964 -26.433 1.00 94.75 284 GLU A O 1
ATOM 2339 N N . LEU A 1 285 ? 9.765 3.065 -25.052 1.00 92.31 285 LEU A N 1
ATOM 2340 C CA . LEU A 1 285 ? 8.688 3.968 -25.433 1.00 92.31 285 LEU A CA 1
ATOM 2341 C C . LEU A 1 285 ? 8.997 5.384 -24.950 1.00 92.31 285 LEU A C 1
ATOM 2343 O O . LEU A 1 285 ? 8.975 6.312 -25.756 1.00 92.31 285 LEU A O 1
ATOM 2347 N N . SER A 1 286 ? 9.326 5.546 -23.667 1.00 92.81 286 SER A N 1
ATOM 2348 C CA . SER A 1 286 ? 9.568 6.859 -23.059 1.00 92.81 286 SER A CA 1
ATOM 2349 C C . SER A 1 286 ? 10.743 7.588 -23.710 1.00 92.81 286 SER A C 1
ATOM 2351 O O . SER A 1 286 ? 10.667 8.791 -23.957 1.00 92.81 286 SER A O 1
ATOM 2353 N N . TRP A 1 287 ? 11.790 6.853 -24.088 1.00 94.19 287 TRP A N 1
ATOM 2354 C CA . TRP A 1 287 ? 12.913 7.405 -24.842 1.00 94.19 287 TRP A CA 1
ATOM 2355 C C . TRP A 1 287 ? 12.517 7.879 -26.251 1.00 94.19 287 TRP A C 1
ATOM 2357 O O . TRP A 1 287 ? 12.989 8.915 -26.721 1.00 94.19 287 TRP A O 1
ATOM 2367 N N . ARG A 1 288 ? 11.642 7.136 -26.945 1.00 94.75 288 ARG A N 1
ATOM 2368 C CA . ARG A 1 288 ? 11.240 7.430 -28.336 1.00 94.75 288 ARG A CA 1
ATOM 2369 C C . ARG A 1 288 ? 10.175 8.511 -28.463 1.00 94.75 288 ARG A C 1
ATOM 2371 O O . ARG A 1 288 ? 10.129 9.159 -29.506 1.00 94.75 288 ARG A O 1
ATOM 2378 N N . ILE A 1 289 ? 9.313 8.695 -27.463 1.00 92.88 289 ILE A N 1
ATOM 2379 C CA . ILE A 1 289 ? 8.252 9.718 -27.521 1.00 92.88 289 ILE A CA 1
ATOM 2380 C C . ILE A 1 289 ? 8.790 11.143 -27.365 1.00 92.88 289 ILE A C 1
ATOM 2382 O O . ILE A 1 289 ? 8.113 12.086 -27.767 1.00 92.88 289 ILE A O 1
ATOM 2386 N N . ASP A 1 290 ? 9.991 11.300 -26.808 1.00 94.62 290 ASP A N 1
ATOM 2387 C CA . ASP A 1 290 ? 10.601 12.600 -26.533 1.00 94.62 290 ASP A CA 1
ATOM 2388 C C . ASP A 1 290 ? 11.999 12.728 -27.168 1.00 94.62 290 ASP A C 1
ATOM 2390 O O . ASP A 1 290 ? 12.977 12.966 -26.465 1.00 94.62 290 ASP A O 1
ATOM 2394 N N . PRO A 1 291 ? 12.148 12.569 -28.500 1.00 92.19 291 PRO A N 1
ATOM 2395 C CA . PRO A 1 291 ? 13.461 12.465 -29.145 1.00 92.19 291 PRO A CA 1
ATOM 2396 C C . PRO A 1 291 ? 14.336 13.709 -28.927 1.00 92.19 291 PRO A C 1
ATOM 2398 O O . PRO A 1 291 ? 15.555 13.590 -28.775 1.00 92.19 291 PRO A O 1
ATOM 2401 N N . GLU A 1 292 ? 13.702 14.882 -28.866 1.00 91.19 292 GLU A N 1
ATOM 2402 C CA . GLU A 1 292 ? 14.334 16.191 -28.672 1.00 91.19 292 GLU A CA 1
ATOM 2403 C C . GLU A 1 292 ? 14.381 16.637 -27.197 1.00 91.19 292 GLU A C 1
ATOM 2405 O O . GLU A 1 292 ? 14.921 17.703 -26.915 1.00 91.19 292 GLU A O 1
ATOM 2410 N N . GLY A 1 293 ? 13.816 15.868 -26.255 1.00 90.38 293 GLY A N 1
ATOM 2411 C CA . GLY A 1 293 ? 13.786 16.218 -24.826 1.00 90.38 293 GLY A CA 1
ATOM 2412 C C . GLY A 1 293 ? 12.808 17.341 -24.449 1.00 90.38 293 GLY A C 1
ATOM 2413 O O . GLY A 1 293 ? 12.841 17.841 -23.328 1.00 90.38 293 GLY A O 1
ATOM 2414 N N . LYS A 1 294 ? 11.943 17.776 -25.372 1.00 93.44 294 LYS A N 1
ATOM 2415 C CA . LYS A 1 294 ? 11.009 18.897 -25.171 1.00 93.44 294 LYS A CA 1
ATOM 2416 C C . LYS A 1 294 ? 9.893 18.582 -24.176 1.00 93.44 294 LYS A C 1
ATOM 2418 O O . LYS A 1 294 ? 9.318 19.513 -23.615 1.00 93.44 294 LYS A O 1
ATOM 2423 N N . LEU A 1 295 ? 9.558 17.305 -23.983 1.00 90.06 295 LEU A N 1
ATOM 2424 C CA . LEU A 1 295 ? 8.546 16.881 -23.013 1.00 90.06 295 LEU A CA 1
ATOM 2425 C C . LEU A 1 295 ? 9.112 16.759 -21.590 1.00 90.06 295 LEU A C 1
ATOM 2427 O O . LEU A 1 295 ? 8.327 16.615 -20.654 1.00 90.06 295 LEU A O 1
ATOM 2431 N N . GLY A 1 296 ? 10.440 16.808 -21.423 1.00 91.38 296 GLY A N 1
ATOM 2432 C CA . GLY A 1 296 ? 11.107 16.554 -20.143 1.00 91.38 296 GLY A CA 1
ATOM 2433 C C . GLY A 1 296 ? 11.020 15.091 -19.704 1.00 91.38 296 GLY A C 1
ATOM 2434 O O . GLY A 1 296 ? 11.247 14.777 -18.547 1.00 91.38 296 GLY A O 1
ATOM 2435 N N . VAL A 1 297 ? 10.659 14.172 -20.605 1.00 92.56 297 VAL A N 1
ATOM 2436 C CA . VAL A 1 297 ? 10.585 12.739 -20.284 1.00 92.56 297 VAL A CA 1
ATOM 2437 C C . VAL A 1 297 ? 11.959 12.111 -20.457 1.00 92.56 297 VAL A C 1
ATOM 2439 O O . VAL A 1 297 ? 12.388 11.327 -19.614 1.00 92.56 297 VAL A O 1
ATOM 2442 N N . LYS A 1 298 ? 12.670 12.479 -21.530 1.00 92.31 298 LYS A N 1
ATOM 2443 C CA . LYS A 1 298 ? 13.942 11.854 -21.915 1.00 92.31 298 LYS A CA 1
ATOM 2444 C C . LYS A 1 298 ? 15.012 11.928 -20.822 1.00 92.31 298 LYS A C 1
ATOM 2446 O O . LYS A 1 298 ? 15.750 10.966 -20.638 1.00 92.31 298 LYS A O 1
ATOM 2451 N N . GLU A 1 299 ? 15.066 13.031 -20.074 1.00 92.19 299 GLU A N 1
ATOM 2452 C CA . GLU A 1 299 ? 16.033 13.234 -18.984 1.00 92.19 299 GLU A CA 1
ATOM 2453 C C . GLU A 1 299 ? 15.906 12.199 -17.854 1.00 92.19 299 GLU A C 1
ATOM 2455 O O . GLU A 1 299 ? 16.891 11.878 -17.194 1.00 92.19 299 GLU A O 1
ATOM 2460 N N . HIS A 1 300 ? 14.717 11.619 -17.667 1.00 94.00 300 HIS A N 1
ATOM 2461 C CA . HIS A 1 300 ? 14.464 10.605 -16.643 1.00 94.00 300 HIS A CA 1
ATOM 2462 C C . HIS A 1 300 ? 14.878 9.185 -17.059 1.00 94.00 300 HIS A C 1
ATOM 2464 O O . HIS A 1 300 ? 14.872 8.285 -16.221 1.00 94.00 300 HIS A O 1
ATOM 2470 N N . PHE A 1 301 ? 15.256 8.986 -18.325 1.00 94.88 301 PHE A N 1
ATOM 2471 C CA . PHE A 1 301 ? 15.681 7.701 -18.894 1.00 94.88 301 PHE A CA 1
ATOM 2472 C C . PHE A 1 301 ? 17.131 7.739 -19.398 1.00 94.88 301 PHE A C 1
ATOM 2474 O O . PHE A 1 301 ? 17.511 6.945 -20.259 1.00 94.88 301 PHE A O 1
ATOM 2481 N N . LEU A 1 302 ? 17.941 8.666 -18.882 1.00 94.88 302 LEU A N 1
ATOM 2482 C CA . LEU A 1 302 ? 19.386 8.686 -19.108 1.00 94.88 302 LEU A CA 1
ATOM 2483 C C . LEU A 1 302 ? 20.082 7.647 -18.222 1.00 94.88 302 LEU A C 1
ATOM 2485 O O . LEU A 1 302 ? 19.685 7.426 -17.075 1.00 94.88 302 LEU A O 1
ATOM 2489 N N . SER A 1 303 ? 21.123 7.011 -18.756 1.00 95.56 303 SER A N 1
ATOM 2490 C CA . SER A 1 303 ? 21.946 6.080 -17.990 1.00 95.56 303 SER A CA 1
ATOM 2491 C C . SER A 1 303 ? 22.729 6.831 -16.902 1.00 95.56 303 SER A C 1
ATOM 2493 O O . SER A 1 303 ? 23.376 7.839 -17.194 1.00 95.56 303 SER A O 1
ATOM 2495 N N . PRO A 1 304 ? 22.747 6.330 -15.652 1.00 94.31 304 PRO A N 1
ATOM 2496 C CA . PRO A 1 304 ? 23.611 6.871 -14.605 1.00 94.31 304 PRO A CA 1
ATOM 2497 C C . PRO A 1 304 ? 25.088 6.463 -14.775 1.00 94.31 304 PRO A C 1
ATOM 2499 O O . PRO A 1 304 ? 25.938 6.951 -14.034 1.00 94.31 304 PRO A O 1
ATOM 2502 N N . TYR A 1 305 ? 25.407 5.574 -15.725 1.00 95.25 305 TYR A N 1
ATOM 2503 C CA . TYR A 1 305 ? 26.758 5.040 -15.943 1.00 95.25 305 TYR A CA 1
ATOM 2504 C C . TYR A 1 305 ? 27.364 5.428 -17.297 1.00 95.25 305 TYR A C 1
ATOM 2506 O O . TYR A 1 305 ? 28.585 5.379 -17.450 1.00 95.25 305 TYR A O 1
ATOM 2514 N N . ARG A 1 306 ? 26.532 5.785 -18.280 1.00 95.31 306 ARG A N 1
ATOM 2515 C CA . ARG A 1 306 ? 26.941 6.142 -19.644 1.00 95.31 306 ARG A CA 1
ATOM 2516 C C . ARG A 1 306 ? 26.360 7.504 -20.014 1.00 95.31 306 ARG A C 1
ATOM 2518 O O . ARG A 1 306 ? 25.155 7.645 -20.207 1.00 95.31 306 ARG A O 1
ATOM 2525 N N . ASP A 1 307 ? 27.231 8.506 -20.086 1.00 93.31 307 ASP A N 1
ATOM 2526 C CA . ASP A 1 307 ? 26.822 9.894 -20.300 1.00 93.31 307 ASP A CA 1
ATOM 2527 C C . ASP A 1 307 ? 26.102 10.084 -21.645 1.00 93.31 307 ASP A C 1
ATOM 2529 O O . ASP A 1 307 ? 26.552 9.605 -22.686 1.00 93.31 307 ASP A O 1
ATOM 2533 N N . GLY A 1 308 ? 24.958 10.767 -21.612 1.00 91.00 308 GLY A N 1
ATOM 2534 C CA . GLY A 1 308 ? 24.110 11.024 -22.781 1.00 91.00 308 GLY A CA 1
ATOM 2535 C C . GLY A 1 308 ? 23.396 9.803 -23.378 1.00 91.00 308 GLY A C 1
ATOM 2536 O O . GLY A 1 308 ? 22.599 9.965 -24.308 1.00 91.00 308 GLY A O 1
ATOM 2537 N N . GLU A 1 309 ? 23.635 8.596 -22.863 1.00 94.56 309 GLU A N 1
ATOM 2538 C CA . GLU A 1 309 ? 23.030 7.370 -23.374 1.00 94.56 309 GLU A CA 1
ATOM 2539 C C . GLU A 1 309 ? 21.721 7.014 -22.665 1.00 94.56 309 GLU A C 1
ATOM 2541 O O . GLU A 1 309 ? 21.440 7.431 -21.542 1.00 94.56 309 GLU A O 1
ATOM 2546 N N . LYS A 1 310 ? 20.906 6.203 -23.343 1.00 95.38 310 LYS A N 1
ATOM 2547 C CA . LYS A 1 310 ? 19.661 5.658 -22.801 1.00 95.38 310 LYS A CA 1
ATOM 2548 C C . LYS A 1 310 ? 19.967 4.632 -21.707 1.00 95.38 310 LYS A C 1
ATOM 2550 O O . LYS A 1 310 ? 20.838 3.776 -21.879 1.00 95.38 310 LYS A O 1
ATOM 2555 N N . LEU A 1 311 ? 19.195 4.695 -20.629 1.00 95.69 311 LEU A N 1
ATOM 2556 C CA . LEU A 1 311 ? 19.152 3.696 -19.569 1.00 95.69 311 LEU A CA 1
ATOM 2557 C C . LEU A 1 311 ? 18.815 2.315 -20.145 1.00 95.69 311 LEU A C 1
ATOM 2559 O O . LEU A 1 311 ? 17.863 2.181 -20.915 1.00 95.69 311 LEU A O 1
ATOM 2563 N N . THR A 1 312 ? 19.560 1.282 -19.764 1.00 94.19 312 THR A N 1
ATOM 2564 C CA . THR A 1 312 ? 19.178 -0.113 -20.038 1.00 94.19 312 THR A CA 1
ATOM 2565 C C . THR A 1 312 ? 18.524 -0.753 -18.820 1.00 94.19 312 THR A C 1
ATOM 2567 O O . THR A 1 312 ? 18.656 -0.270 -17.695 1.00 94.19 312 THR A O 1
ATOM 2570 N N . ILE A 1 313 ? 17.826 -1.872 -19.029 1.00 92.19 313 ILE A N 1
ATOM 2571 C CA . ILE A 1 313 ? 17.185 -2.590 -17.924 1.00 92.19 313 ILE A CA 1
ATOM 2572 C C . ILE A 1 313 ? 18.204 -3.130 -16.909 1.00 92.19 313 ILE A C 1
ATOM 2574 O O . ILE A 1 313 ? 18.003 -3.004 -15.703 1.00 92.19 313 ILE A O 1
ATOM 2578 N N . ASP A 1 314 ? 19.346 -3.626 -17.391 1.00 90.75 314 ASP A N 1
ATOM 2579 C CA . ASP A 1 314 ? 20.439 -4.092 -16.535 1.00 90.75 314 ASP A CA 1
ATOM 2580 C C . ASP A 1 314 ? 20.999 -2.937 -15.685 1.00 90.75 314 ASP A C 1
ATOM 2582 O O . ASP A 1 314 ? 21.287 -3.116 -14.506 1.00 90.75 314 ASP A O 1
ATOM 2586 N N . GLU A 1 315 ? 21.108 -1.724 -16.240 1.00 93.50 315 GLU A N 1
ATOM 2587 C CA . GLU A 1 315 ? 21.534 -0.542 -15.480 1.00 93.50 315 GLU A CA 1
ATOM 2588 C C . GLU A 1 315 ? 20.499 -0.092 -14.456 1.00 93.50 315 GLU A C 1
ATOM 2590 O O . GLU A 1 315 ? 20.876 0.306 -13.356 1.00 93.50 315 GLU A O 1
ATOM 2595 N N . TYR A 1 316 ? 19.211 -0.175 -14.794 1.00 93.25 316 TYR A N 1
ATOM 2596 C CA . TYR A 1 316 ? 18.125 0.146 -13.875 1.00 93.25 316 TYR A CA 1
ATOM 2597 C C . TYR A 1 316 ? 18.181 -0.742 -12.624 1.00 93.25 316 TYR A C 1
ATOM 2599 O O . TYR A 1 316 ? 18.202 -0.230 -11.501 1.00 93.25 316 TYR A O 1
ATOM 2607 N N . TYR A 1 317 ? 18.279 -2.063 -12.805 1.00 91.69 317 TYR A N 1
ATOM 2608 C CA . TYR A 1 317 ? 18.374 -3.004 -11.686 1.00 91.69 317 TYR A CA 1
ATOM 2609 C C . TYR A 1 317 ? 19.729 -2.954 -10.981 1.00 91.69 317 TYR A C 1
ATOM 2611 O O . TYR A 1 317 ? 19.784 -3.052 -9.754 1.00 91.69 317 TYR A O 1
ATOM 2619 N N . ARG A 1 318 ? 20.825 -2.734 -11.715 1.00 92.19 318 ARG A N 1
ATOM 2620 C CA . ARG A 1 318 ? 22.144 -2.509 -11.117 1.00 92.19 318 ARG A CA 1
ATOM 2621 C C . ARG A 1 318 ? 22.123 -1.312 -10.171 1.00 92.19 318 ARG A C 1
ATOM 2623 O O . ARG A 1 318 ? 22.541 -1.457 -9.025 1.00 92.19 318 ARG A O 1
ATOM 2630 N N . TYR A 1 319 ? 21.606 -0.172 -10.625 1.00 93.94 319 TYR A N 1
ATOM 2631 C CA . TYR A 1 319 ? 21.510 1.035 -9.809 1.00 93.94 319 TYR A CA 1
ATOM 2632 C C . TYR A 1 319 ? 20.668 0.784 -8.563 1.00 93.94 319 TYR A C 1
ATOM 2634 O O . TYR A 1 319 ? 21.076 1.133 -7.458 1.00 93.94 319 TYR A O 1
ATOM 2642 N N . LEU A 1 320 ? 19.527 0.115 -8.720 1.00 92.88 320 LEU A N 1
ATOM 2643 C CA . LEU A 1 320 ? 18.656 -0.240 -7.607 1.00 92.88 320 LEU A CA 1
ATOM 2644 C C . LEU A 1 320 ? 19.400 -1.061 -6.544 1.00 92.88 320 LEU A C 1
ATOM 2646 O O . LEU A 1 320 ? 19.367 -0.693 -5.371 1.00 92.88 320 LEU A O 1
ATOM 2650 N N . PHE A 1 321 ? 20.098 -2.131 -6.939 1.00 91.94 321 PHE A N 1
ATOM 2651 C CA . PHE A 1 321 ? 20.813 -3.010 -6.005 1.00 91.94 321 PHE A CA 1
ATOM 2652 C C . PHE A 1 321 ? 22.051 -2.372 -5.375 1.00 91.94 321 PHE A C 1
ATOM 2654 O O . PHE A 1 321 ? 22.338 -2.646 -4.211 1.00 91.94 321 PHE A O 1
ATOM 2661 N N . GLU A 1 322 ? 22.745 -1.481 -6.084 1.00 92.94 322 GLU A N 1
ATOM 2662 C CA . GLU A 1 322 ? 23.830 -0.672 -5.509 1.00 92.94 322 GLU A CA 1
ATOM 2663 C C . GLU A 1 322 ? 23.335 0.252 -4.377 1.00 92.94 322 GLU A C 1
ATOM 2665 O O . GLU A 1 322 ? 24.126 0.656 -3.529 1.00 92.94 322 GLU A O 1
ATOM 2670 N N . HIS A 1 323 ? 22.030 0.540 -4.321 1.00 92.69 323 HIS A N 1
ATOM 2671 C CA . HIS A 1 323 ? 21.401 1.386 -3.303 1.00 92.69 323 HIS A CA 1
ATOM 2672 C C . HIS A 1 323 ? 20.527 0.606 -2.304 1.00 92.69 323 HIS A C 1
ATOM 2674 O O . HIS A 1 323 ? 19.793 1.222 -1.524 1.00 92.69 323 HIS A O 1
ATOM 2680 N N . VAL A 1 324 ? 20.583 -0.732 -2.300 1.00 90.81 324 VAL A N 1
ATOM 2681 C CA . VAL A 1 324 ? 19.942 -1.553 -1.259 1.00 90.81 324 VAL A CA 1
ATOM 2682 C C . VAL A 1 324 ? 20.848 -1.590 -0.024 1.00 90.81 324 VAL A C 1
ATOM 2684 O O . VAL A 1 324 ? 21.980 -2.058 -0.132 1.00 90.81 324 VAL A O 1
ATOM 2687 N N . PRO A 1 325 ? 20.381 -1.159 1.163 1.00 88.50 325 PRO A N 1
ATOM 2688 C CA . PRO A 1 325 ? 21.200 -1.188 2.375 1.00 88.50 325 PRO A CA 1
ATOM 2689 C C . PRO A 1 325 ? 21.742 -2.591 2.692 1.00 88.50 325 PRO A C 1
ATOM 2691 O O . PRO A 1 325 ? 20.970 -3.546 2.779 1.00 88.50 325 PRO A O 1
ATOM 2694 N N . GLY A 1 326 ? 23.059 -2.714 2.881 1.00 88.38 326 GLY A N 1
ATOM 2695 C CA . GLY A 1 326 ? 23.737 -3.966 3.240 1.00 88.38 326 GLY A CA 1
ATOM 2696 C C . GLY A 1 326 ? 24.065 -4.896 2.064 1.00 88.38 326 GLY A C 1
ATOM 2697 O O . GLY A 1 326 ? 24.867 -5.818 2.226 1.00 88.38 326 GLY A O 1
ATOM 2698 N N . LEU A 1 327 ? 23.462 -4.692 0.885 1.00 89.12 327 LEU A N 1
ATOM 2699 C CA . LEU A 1 327 ? 23.694 -5.555 -0.277 1.00 89.12 327 LEU A CA 1
ATOM 2700 C C . LEU A 1 327 ? 25.073 -5.321 -0.929 1.00 89.12 327 LEU A C 1
ATOM 2702 O O . LEU A 1 327 ? 25.742 -6.316 -1.212 1.00 89.12 327 LEU A O 1
ATOM 2706 N N . PRO A 1 328 ? 25.547 -4.075 -1.148 1.00 90.44 328 PRO A N 1
ATOM 2707 C CA . PRO A 1 328 ? 26.894 -3.826 -1.665 1.00 90.44 328 PRO A CA 1
ATOM 2708 C C . PRO A 1 328 ? 27.999 -4.391 -0.771 1.00 90.44 328 PRO A C 1
ATOM 2710 O O . PRO A 1 328 ? 28.948 -4.987 -1.280 1.00 90.44 328 PRO A O 1
ATOM 2713 N N . GLU A 1 329 ? 27.868 -4.249 0.549 1.00 91.12 329 GLU A N 1
ATOM 2714 C CA . GLU A 1 329 ? 28.833 -4.773 1.516 1.00 91.12 329 GLU A CA 1
ATOM 2715 C C . GLU A 1 329 ? 28.889 -6.300 1.446 1.00 91.12 329 GLU A C 1
ATOM 2717 O O . GLU A 1 329 ? 29.971 -6.876 1.322 1.00 91.12 329 GLU A O 1
ATOM 2722 N N . LYS A 1 330 ? 27.723 -6.960 1.426 1.00 88.88 330 LYS A N 1
ATOM 2723 C CA . LYS A 1 330 ? 27.651 -8.418 1.309 1.00 88.88 330 LYS A CA 1
ATOM 2724 C C . LYS A 1 330 ? 28.184 -8.922 -0.035 1.00 88.88 330 LYS A C 1
ATOM 2726 O O . LYS A 1 330 ? 28.822 -9.969 -0.082 1.00 88.88 330 LYS A O 1
ATOM 2731 N N . ALA A 1 331 ? 27.959 -8.187 -1.122 1.00 88.62 331 ALA A N 1
ATOM 2732 C CA . ALA A 1 331 ? 28.507 -8.522 -2.435 1.00 88.62 331 ALA A CA 1
ATOM 2733 C C . ALA A 1 331 ? 30.035 -8.407 -2.474 1.00 88.62 331 ALA A C 1
ATOM 2735 O O . ALA A 1 331 ? 30.696 -9.274 -3.049 1.00 88.62 331 ALA A O 1
ATOM 2736 N N . ALA A 1 332 ? 30.599 -7.398 -1.805 1.00 89.75 332 ALA A N 1
ATOM 2737 C CA . ALA A 1 332 ? 32.042 -7.230 -1.692 1.00 89.75 332 ALA A CA 1
ATOM 2738 C C . ALA A 1 332 ? 32.713 -8.394 -0.939 1.00 89.75 332 ALA A C 1
ATOM 2740 O O . ALA A 1 332 ? 33.782 -8.836 -1.359 1.00 89.75 332 ALA A O 1
ATOM 2741 N N . GLU A 1 333 ? 32.081 -8.941 0.109 1.00 92.12 333 GLU A N 1
ATOM 2742 C CA . GLU A 1 333 ? 32.575 -10.139 0.817 1.00 92.12 333 GLU A CA 1
ATOM 2743 C C . GLU A 1 333 ? 32.710 -11.360 -0.109 1.00 92.12 333 GLU A C 1
ATOM 2745 O O . GLU A 1 333 ? 33.644 -12.148 0.032 1.00 92.12 333 GLU A O 1
ATOM 2750 N N . GLU A 1 334 ? 31.811 -11.492 -1.086 1.00 87.19 334 GLU A N 1
ATOM 2751 C CA . GLU A 1 334 ? 31.792 -12.591 -2.059 1.00 87.19 334 GLU A CA 1
ATOM 2752 C C . GLU A 1 334 ? 32.591 -12.269 -3.343 1.00 87.19 334 GLU A C 1
ATOM 2754 O O . GLU A 1 334 ? 32.581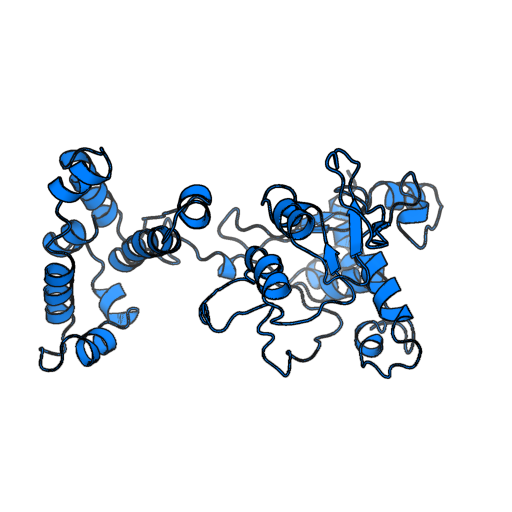 -13.048 -4.295 1.00 87.19 334 GLU A O 1
ATOM 2759 N N . ASN A 1 335 ? 33.299 -11.130 -3.397 1.00 87.88 335 ASN A N 1
ATOM 2760 C CA . ASN A 1 335 ? 33.993 -10.610 -4.588 1.00 87.88 335 ASN A CA 1
ATOM 2761 C C . ASN A 1 335 ? 33.079 -10.457 -5.825 1.00 87.88 335 ASN A C 1
ATOM 2763 O O . ASN A 1 335 ? 33.504 -10.678 -6.964 1.00 87.88 335 ASN A O 1
ATOM 2767 N N . MET A 1 336 ? 31.819 -10.073 -5.615 1.00 87.06 336 MET A N 1
ATOM 2768 C CA . MET A 1 336 ? 30.820 -9.849 -6.663 1.00 87.06 336 MET A CA 1
ATOM 2769 C C . MET A 1 336 ? 30.303 -8.405 -6.636 1.00 87.06 336 MET A C 1
ATOM 2771 O O . MET A 1 336 ? 30.431 -7.694 -5.643 1.00 87.06 336 MET A O 1
ATOM 2775 N N . SER A 1 337 ? 29.685 -7.949 -7.731 1.00 83.31 337 SER A N 1
ATOM 2776 C CA . SER A 1 337 ? 28.862 -6.733 -7.682 1.00 83.31 337 SER A CA 1
ATOM 2777 C C . SER A 1 337 ? 27.509 -7.037 -7.034 1.00 83.31 337 SER A C 1
ATOM 2779 O O . SER A 1 337 ? 27.053 -8.177 -7.079 1.00 83.31 337 SER A O 1
ATOM 2781 N N . ALA A 1 338 ? 26.830 -6.026 -6.479 1.00 81.94 338 ALA A N 1
ATOM 2782 C CA . ALA A 1 338 ? 25.489 -6.192 -5.902 1.00 81.94 338 ALA A CA 1
ATOM 2783 C C . ALA A 1 338 ? 24.497 -6.826 -6.897 1.00 81.94 338 ALA A C 1
ATOM 2785 O O . ALA A 1 338 ? 23.733 -7.717 -6.537 1.00 81.94 338 ALA A O 1
ATOM 2786 N N . PHE A 1 339 ? 24.582 -6.424 -8.170 1.00 79.38 339 PHE A N 1
ATOM 2787 C CA . PHE A 1 339 ? 23.806 -7.008 -9.265 1.00 79.38 339 PHE A CA 1
ATOM 2788 C C . PHE A 1 339 ? 24.149 -8.493 -9.485 1.00 79.38 339 PHE A C 1
ATOM 2790 O O . PHE A 1 339 ? 23.264 -9.343 -9.430 1.00 79.38 339 PHE A O 1
ATOM 2797 N N . ARG A 1 340 ? 25.443 -8.826 -9.614 1.00 75.75 340 ARG A N 1
ATOM 2798 C CA . ARG A 1 340 ? 25.924 -10.204 -9.837 1.00 75.75 340 ARG A CA 1
ATOM 2799 C C . ARG A 1 340 ? 25.634 -11.137 -8.665 1.00 75.75 340 ARG A C 1
ATOM 2801 O O . ARG A 1 340 ? 25.299 -12.295 -8.888 1.00 75.75 340 ARG A O 1
ATOM 2808 N N . LEU A 1 341 ? 25.763 -10.655 -7.428 1.00 71.38 341 LEU A N 1
ATOM 2809 C CA . LEU A 1 341 ? 25.446 -11.440 -6.236 1.00 71.38 341 LEU A CA 1
ATOM 2810 C C . LEU A 1 341 ? 23.973 -11.865 -6.268 1.00 71.38 341 LEU A C 1
ATOM 2812 O O . LEU A 1 341 ? 23.652 -13.022 -6.000 1.00 71.38 341 LEU A O 1
ATOM 2816 N N . HIS A 1 342 ? 23.078 -10.952 -6.645 1.00 66.69 342 HIS A N 1
ATOM 2817 C CA . HIS A 1 342 ? 21.654 -11.254 -6.695 1.00 66.69 342 HIS A CA 1
ATOM 2818 C C . HIS A 1 342 ? 21.273 -12.179 -7.869 1.00 66.69 342 HIS A C 1
ATOM 2820 O O . HIS A 1 342 ? 20.358 -12.992 -7.716 1.00 66.69 342 HIS A O 1
ATOM 2826 N N . GLU A 1 343 ? 21.990 -12.122 -8.999 1.00 67.56 343 GLU A N 1
ATOM 2827 C CA . GLU A 1 343 ? 21.885 -13.108 -10.094 1.00 67.56 343 GLU A CA 1
ATOM 2828 C C . GLU A 1 343 ? 22.402 -14.502 -9.669 1.00 67.56 343 GLU A C 1
ATOM 2830 O O . GLU A 1 343 ? 21.834 -15.539 -10.034 1.00 67.56 343 GLU A O 1
ATOM 2835 N N . ALA A 1 344 ? 23.466 -14.549 -8.860 1.00 58.53 344 ALA A N 1
ATOM 2836 C CA . ALA A 1 344 ? 24.114 -15.788 -8.430 1.00 58.53 344 ALA A CA 1
ATOM 2837 C C . ALA A 1 344 ? 23.294 -16.576 -7.392 1.00 58.53 344 ALA A C 1
ATOM 2839 O O . ALA A 1 344 ? 23.257 -17.805 -7.453 1.00 58.53 344 ALA A O 1
ATOM 2840 N N . LEU A 1 345 ? 22.588 -15.894 -6.481 1.00 56.16 345 LEU A N 1
ATOM 2841 C CA . LEU A 1 345 ? 21.829 -16.520 -5.383 1.00 56.16 345 LEU A CA 1
ATOM 2842 C C . LEU A 1 345 ? 20.655 -17.414 -5.835 1.00 56.16 345 LEU A C 1
ATOM 2844 O O . LEU A 1 345 ? 20.158 -18.210 -5.041 1.00 56.16 345 LEU A O 1
ATOM 2848 N N . TRP A 1 346 ? 20.239 -17.324 -7.100 1.00 46.75 346 TRP A N 1
ATOM 2849 C CA . TRP A 1 346 ? 19.132 -18.104 -7.675 1.00 46.75 346 TRP A CA 1
ATOM 2850 C C . TRP A 1 346 ? 19.574 -19.060 -8.790 1.00 46.75 346 TRP A C 1
ATOM 2852 O O . TRP A 1 346 ? 18.745 -19.618 -9.508 1.00 46.75 346 TRP A O 1
ATOM 2862 N N . SER A 1 347 ? 20.884 -19.261 -8.934 1.00 36.31 347 SER A N 1
ATOM 2863 C CA . SER A 1 347 ? 21.486 -20.188 -9.892 1.00 36.31 347 SER A CA 1
ATOM 2864 C C . SER A 1 347 ? 21.687 -21.571 -9.260 1.00 36.31 347 SER A C 1
ATOM 2866 O O . SER A 1 347 ? 22.825 -21.957 -9.001 1.00 36.31 347 SER A O 1
ATOM 2868 N N . PHE A 1 348 ? 20.599 -22.304 -9.002 1.00 30.11 348 PHE A N 1
ATOM 2869 C CA . PHE A 1 348 ? 20.643 -23.712 -8.580 1.00 30.11 348 PHE A CA 1
ATOM 2870 C C . PHE A 1 348 ? 19.937 -24.622 -9.581 1.00 30.11 348 PHE A C 1
ATOM 2872 O O . PHE A 1 348 ? 18.802 -24.281 -9.986 1.00 30.11 348 PHE A O 1
#

Secondary structure (DSSP, 8-state):
-HHHHHHTT-S-HHHHHHHS-HHHHHHHHSTTS-SSHHHHHHHHHHHTTT--HHHHHHHH-S-HHHHHHHHHHHHHHGGG------HHHHHSSTTTHHHHHHHHHHHHHHT-BSSTTSBPPGGGS---PPPS--PPPPSS--TTTS-TT-TT-SS--TTTHHHHHHTTS--BS--EE-GGGGGGTHHHHHHHS-S-BS-EEEE-SS-----S---S----EEEE-B--GGGS-EEE---SSSS---EEE--HHHHHHHHTT---SSGGGTSTTSPBPHHHHHHHHHHHH-TTSTTS-GGGGB-SSSTTSBPPHHHHHHHHHHTSTTHHHHHHHTTS-HHHHHHHTT--

Foldseek 3Di:
DVLLCLVVVLFDPVLCVPPPPLQVVCVPPPNPFDRDPVRSSVVVNVVCVVVALVVCCVVPVDHSVVVNVVLVVLSVCQLQAEDDDDPCQQPVDDVSVVVVVVRVVSCSRSVNEPGDNGYDDFVQQEDDFDFPDDDDDDPDDDCLQQPPVCNPDPGGPLLCNLVCVLVVVDADAEDEDDDPCPVVCSVVSNVVRDPGYNEYEYADPDDDDDPDDDPDDPYHYHYAAADDDLLAWDWDFGPPDPHHDIAIHHNNQCVVCVVVVHHDQFSLVRDPPSHGHPVQVCQVVQCVVCVPCPVVSNVSQDQPVDPPDGHGPLSRVLSRQVPDPPQQVVQVVVVHRSSVVSVVVPPD